Protein AF-A0A348Z0F2-F1 (afdb_monomer_lite)

Radius of gyration: 24.82 Å; chains: 1; bounding box: 95×53×51 Å

Sequence (235 aa):
MNNKIDIKKSNIKSVDTENKDIKNSGVLEVKSNEIFWNSTMEELKKGYIQEGDIIKCLICGKTFQNGKVYRIDEEFYESWKAAELHIQNTHNSMLEYLLNMNGIFTGVTDAQREVLKLFAEGISDKEIASRLGVATSTIRNHRYKLREKEKQAKLYLAMMELLNESTNKKINKLEEGIICDAHKTATTLDDRFNITTEEKLQVIQNYINEDGSLKRYPSKEKKKIIVLEQITRNF

Secondary structure (DSSP, 8-state):
-------------SSSSTHHHHTTHHHHHHHHHHHHHH--HHHHHHTEEEETTEEEETTT--EEETT-EEEETTEEEEHHHHHHHHHHHHHS-HHHHHHHS-HHHH---HHHHHHHHHHHTT--HHHHHHHHT--HHHHHHHHHHHHHHHHHHHHHHHHHHHHHHHHTS-TTEETTEEBPPPPTT-S--SGGG--BHHHHHHHHHHHB-TTS-BS---SSHHHHHHHHHHHHHH-

Structure (mmCIF, N/CA/C/O backbone):
data_AF-A0A348Z0F2-F1
#
_entry.id   AF-A0A348Z0F2-F1
#
loop_
_atom_site.group_PDB
_atom_site.id
_atom_site.type_symbol
_atom_site.label_atom_id
_atom_site.label_alt_id
_atom_site.label_comp_id
_atom_site.label_asym_id
_atom_site.label_entity_id
_atom_site.label_seq_id
_atom_site.pdbx_PDB_ins_code
_atom_site.Cart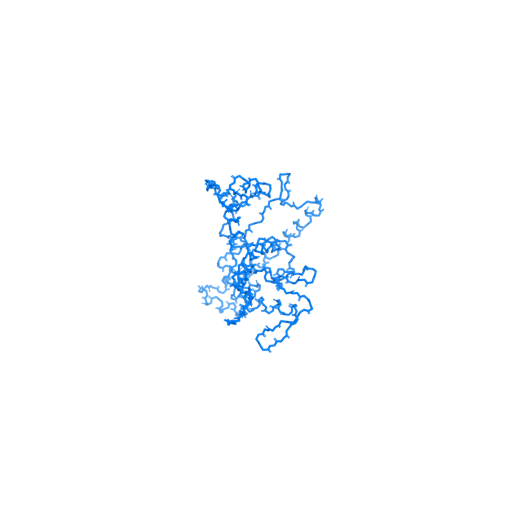n_x
_atom_site.Cartn_y
_atom_site.Cartn_z
_atom_site.occupancy
_atom_site.B_iso_or_equiv
_atom_site.auth_seq_id
_atom_site.auth_comp_id
_atom_site.auth_asym_id
_atom_site.auth_atom_id
_atom_site.pdbx_PDB_model_num
ATOM 1 N N . MET A 1 1 ? -76.410 -28.231 17.253 1.00 34.34 1 MET A N 1
ATOM 2 C CA . MET A 1 1 ? -75.473 -29.076 16.479 1.00 34.34 1 MET A CA 1
ATOM 3 C C . MET A 1 1 ? -74.255 -28.217 16.176 1.00 34.34 1 MET A C 1
ATOM 5 O O . MET A 1 1 ? -74.420 -27.202 15.525 1.00 34.34 1 MET A O 1
ATOM 9 N N . ASN A 1 2 ? -73.184 -28.382 16.962 1.00 25.77 2 ASN A N 1
ATOM 10 C CA . ASN A 1 2 ? -71.931 -29.061 16.561 1.00 25.77 2 ASN A CA 1
ATOM 11 C C . ASN A 1 2 ? -71.183 -28.265 15.471 1.00 25.77 2 ASN A C 1
ATOM 13 O O . ASN A 1 2 ? -71.760 -28.028 14.427 1.00 25.77 2 ASN A O 1
ATOM 17 N N . ASN A 1 3 ? -69.908 -27.892 15.562 1.00 25.69 3 ASN A N 1
ATOM 18 C CA . ASN A 1 3 ? -68.810 -28.225 16.467 1.00 25.69 3 ASN A CA 1
ATOM 19 C C . ASN A 1 3 ? -67.635 -27.262 16.133 1.00 25.69 3 ASN A C 1
ATOM 21 O O . ASN A 1 3 ? -67.585 -26.771 15.011 1.00 25.69 3 ASN A O 1
ATOM 25 N N . LYS A 1 4 ? -66.727 -27.047 17.100 1.00 28.11 4 LYS A N 1
ATOM 26 C CA . LYS A 1 4 ? -65.267 -26.735 17.045 1.00 28.11 4 LYS A CA 1
ATOM 27 C C . LYS A 1 4 ? -64.645 -26.353 15.672 1.00 28.11 4 LYS A C 1
ATOM 29 O O . LYS A 1 4 ? -64.874 -27.031 14.683 1.00 28.11 4 LYS A O 1
ATOM 34 N N . ILE A 1 5 ? -63.722 -25.388 15.583 1.00 30.52 5 ILE A N 1
ATOM 35 C CA . ILE A 1 5 ? -62.306 -25.550 15.980 1.00 30.52 5 ILE A CA 1
ATOM 36 C C . ILE A 1 5 ? -61.629 -24.195 16.250 1.00 30.52 5 ILE A C 1
ATOM 38 O O . ILE A 1 5 ? -61.871 -23.183 15.601 1.00 30.52 5 ILE A O 1
ATOM 42 N N . ASP A 1 6 ? -60.743 -24.285 17.229 1.00 29.23 6 ASP A N 1
ATOM 43 C CA . ASP A 1 6 ? -59.860 -23.321 17.857 1.00 29.23 6 ASP A CA 1
ATOM 44 C C . ASP A 1 6 ? -58.451 -23.356 17.202 1.00 29.23 6 ASP A C 1
ATOM 46 O O . ASP A 1 6 ? -58.041 -24.399 16.693 1.00 29.23 6 ASP A O 1
ATOM 50 N N . ILE A 1 7 ? -57.674 -22.271 17.360 1.00 27.75 7 ILE A N 1
ATOM 51 C CA . ILE A 1 7 ? -56.187 -22.224 17.373 1.00 27.75 7 ILE A CA 1
ATOM 52 C C . ILE A 1 7 ? -55.426 -22.345 16.017 1.00 27.75 7 ILE A C 1
ATOM 54 O O . ILE A 1 7 ? -55.326 -23.428 15.454 1.00 27.75 7 ILE A O 1
ATOM 58 N N . LYS A 1 8 ? -54.687 -21.297 15.584 1.00 29.02 8 LYS A N 1
ATOM 59 C CA . LYS A 1 8 ? -53.235 -21.085 15.870 1.00 29.02 8 LYS A CA 1
ATOM 60 C C . LYS A 1 8 ? -52.613 -19.899 15.106 1.00 29.02 8 LYS A C 1
ATOM 62 O O . LYS A 1 8 ? -52.786 -19.729 13.907 1.00 29.02 8 LYS A O 1
ATOM 67 N N . LYS A 1 9 ? -51.799 -19.140 15.848 1.00 36.38 9 LYS A N 1
ATOM 68 C CA . LYS A 1 9 ? -50.747 -18.215 15.395 1.00 36.38 9 LYS A CA 1
ATOM 69 C C . LYS A 1 9 ? -49.800 -18.881 14.386 1.00 36.38 9 LYS A C 1
ATOM 71 O O . LYS A 1 9 ? -49.290 -19.944 14.722 1.00 36.38 9 LYS A O 1
ATOM 76 N N . SER A 1 10 ? -49.440 -18.187 13.303 1.00 28.05 10 SER A N 1
ATOM 77 C CA . SER A 1 10 ? -48.065 -18.138 12.755 1.00 28.05 10 SER A CA 1
ATOM 78 C C . SER A 1 10 ? -48.032 -17.440 11.392 1.00 28.05 10 SER A C 1
ATOM 80 O O . SER A 1 10 ? -48.588 -17.970 10.437 1.00 28.05 10 SER A O 1
ATOM 82 N N . ASN A 1 11 ? -47.365 -16.285 11.301 1.00 27.33 11 ASN A N 1
ATOM 83 C CA . ASN A 1 11 ? -46.295 -16.012 10.322 1.00 27.33 11 ASN A CA 1
ATOM 84 C C . ASN A 1 11 ? -45.999 -14.508 10.241 1.00 27.33 11 ASN A C 1
ATOM 86 O O . ASN A 1 11 ? -46.487 -13.799 9.371 1.00 27.33 11 ASN A O 1
ATOM 90 N N . ILE A 1 12 ? -45.147 -14.042 11.155 1.00 32.66 12 ILE A N 1
ATOM 91 C CA . ILE A 1 12 ? -44.325 -12.840 10.974 1.00 32.66 12 ILE A CA 1
ATOM 92 C C . ILE A 1 12 ? -42.902 -13.273 11.327 1.00 32.66 12 ILE A C 1
ATOM 94 O O . ILE A 1 12 ? -42.495 -13.168 12.479 1.00 32.66 12 ILE A O 1
ATOM 98 N N . LYS A 1 13 ? -42.196 -13.886 10.373 1.00 34.94 13 LYS A N 1
ATOM 99 C CA . LYS A 1 13 ? -40.742 -14.122 10.408 1.00 34.94 13 LYS A CA 1
ATOM 100 C C . LYS A 1 13 ? -40.251 -14.375 8.983 1.00 34.94 13 LYS A C 1
ATOM 102 O O . LYS A 1 13 ? -40.109 -15.529 8.596 1.00 34.94 13 LYS A O 1
ATOM 107 N N . SER A 1 14 ? -40.012 -13.321 8.206 1.00 33.16 14 SER A N 1
ATOM 108 C CA . SER A 1 14 ? -39.250 -13.441 6.948 1.00 33.16 14 SER A CA 1
ATOM 109 C C . SER A 1 14 ? -38.783 -12.095 6.370 1.00 33.16 14 SER A C 1
ATOM 111 O O . SER A 1 14 ? -38.791 -11.935 5.157 1.00 33.16 14 SER A O 1
ATOM 113 N N . VAL A 1 15 ? -38.410 -11.111 7.204 1.00 30.83 15 VAL A N 1
ATOM 114 C CA . VAL A 1 15 ? -37.814 -9.839 6.712 1.00 30.83 15 VAL A CA 1
ATOM 115 C C . VAL A 1 15 ? -36.575 -9.393 7.520 1.00 30.83 15 VAL A C 1
ATOM 117 O O . VAL A 1 15 ? -35.788 -8.576 7.057 1.00 30.83 15 VAL A O 1
ATOM 120 N N . ASP A 1 16 ? -36.306 -9.986 8.690 1.00 31.28 16 ASP A N 1
ATOM 121 C CA . ASP A 1 16 ? -35.256 -9.497 9.605 1.00 31.28 16 ASP A CA 1
ATOM 122 C C . ASP A 1 16 ? -33.858 -10.116 9.409 1.00 31.28 16 ASP A C 1
ATOM 124 O O . ASP A 1 16 ? -32.933 -9.788 10.156 1.00 31.28 16 ASP A O 1
ATOM 128 N N . THR A 1 17 ? -33.670 -11.018 8.441 1.00 29.86 17 THR A N 1
ATOM 129 C CA . THR A 1 17 ? -32.376 -11.696 8.228 1.00 29.86 17 THR A CA 1
ATOM 130 C C . THR A 1 17 ? -31.476 -11.016 7.198 1.00 29.86 17 THR A C 1
ATOM 132 O O . THR A 1 17 ? -30.267 -11.104 7.344 1.00 29.86 17 THR A O 1
ATOM 135 N N . GLU A 1 18 ? -32.011 -10.263 6.234 1.00 29.42 18 GLU A N 1
ATOM 136 C CA . GLU A 1 18 ? -31.190 -9.606 5.194 1.00 29.42 18 GLU A CA 1
ATOM 137 C C . GLU A 1 18 ? -30.613 -8.245 5.639 1.00 29.42 18 GLU A C 1
ATOM 139 O O . GLU A 1 18 ? -29.575 -7.810 5.151 1.00 29.42 18 GLU A O 1
ATOM 144 N N . ASN A 1 19 ? -31.214 -7.593 6.642 1.00 30.09 19 ASN A N 1
ATOM 145 C CA . ASN A 1 19 ? -30.788 -6.270 7.130 1.00 30.09 19 ASN A CA 1
ATOM 146 C C . ASN A 1 19 ? -29.684 -6.298 8.210 1.00 30.09 19 ASN A C 1
ATOM 148 O O . ASN A 1 19 ? -29.251 -5.243 8.683 1.00 30.09 19 ASN A O 1
ATOM 152 N N . LYS A 1 20 ? -29.241 -7.488 8.642 1.00 31.28 20 LYS A N 1
ATOM 153 C CA . LYS A 1 20 ? -28.157 -7.650 9.632 1.00 31.28 20 LYS A CA 1
ATOM 154 C C . LYS A 1 20 ? -26.773 -7.781 8.999 1.00 31.28 20 LYS A C 1
ATOM 156 O O . LYS A 1 20 ? -25.802 -7.368 9.628 1.00 31.28 20 LYS A O 1
ATOM 161 N N . ASP A 1 21 ? -26.694 -8.281 7.770 1.00 30.94 21 ASP A N 1
ATOM 162 C CA . ASP A 1 21 ? -25.419 -8.513 7.084 1.00 30.94 21 ASP A CA 1
ATOM 163 C C . ASP A 1 21 ? -24.838 -7.228 6.463 1.00 30.94 21 ASP A C 1
ATOM 165 O O . ASP A 1 21 ? -23.621 -7.091 6.362 1.00 30.94 21 ASP A O 1
ATOM 169 N N . ILE A 1 22 ? -25.685 -6.237 6.157 1.00 37.44 22 ILE A N 1
ATOM 170 C CA . ILE A 1 22 ? -25.282 -4.950 5.555 1.00 37.44 22 ILE A CA 1
ATOM 171 C C . ILE A 1 22 ? -24.739 -3.967 6.612 1.00 37.44 22 ILE A C 1
ATOM 173 O O . ILE A 1 22 ? -23.750 -3.285 6.382 1.00 37.44 22 ILE A O 1
ATOM 177 N N . LYS A 1 23 ? -25.277 -3.964 7.841 1.00 31.52 23 LYS A N 1
ATOM 178 C CA . LYS A 1 23 ? -24.816 -3.060 8.922 1.00 31.52 23 LYS A CA 1
ATOM 179 C C . LYS A 1 23 ? -23.412 -3.373 9.456 1.00 31.52 23 LYS A C 1
ATOM 181 O O . LYS A 1 23 ? -22.847 -2.582 10.206 1.00 31.52 23 LYS A O 1
ATOM 186 N N . ASN A 1 24 ? -22.858 -4.537 9.115 1.00 34.09 24 ASN A N 1
ATOM 187 C CA . ASN A 1 24 ? -21.567 -4.991 9.629 1.00 34.09 24 ASN A CA 1
ATOM 188 C C . ASN A 1 24 ? -20.387 -4.575 8.724 1.00 34.09 24 ASN A C 1
ATOM 190 O O . ASN A 1 24 ? -19.256 -4.512 9.205 1.00 34.09 24 ASN A O 1
ATOM 194 N N . SER A 1 25 ? -20.620 -4.254 7.442 1.00 33.94 25 SER A N 1
ATOM 195 C CA . SER A 1 25 ? -19.555 -3.940 6.472 1.00 33.94 25 SER A CA 1
ATOM 196 C C . SER A 1 25 ? -18.898 -2.571 6.697 1.00 33.94 25 SER A C 1
ATOM 198 O O . SER A 1 25 ? -17.672 -2.481 6.645 1.00 33.94 25 SER A O 1
ATOM 200 N N . GLY A 1 26 ? -19.663 -1.530 7.049 1.00 30.59 26 GLY A N 1
ATOM 201 C CA . GLY A 1 26 ? -19.123 -0.180 7.297 1.00 30.59 26 GLY A CA 1
ATOM 202 C C . GLY A 1 26 ? -18.289 -0.055 8.585 1.00 30.59 26 GLY A C 1
ATOM 203 O O . GLY A 1 26 ? -17.357 0.745 8.670 1.00 30.59 26 GLY A O 1
ATOM 204 N N . VAL A 1 27 ? -18.560 -0.898 9.591 1.00 35.03 27 VAL A N 1
ATOM 205 C CA . VAL A 1 27 ? -17.757 -1.011 10.829 1.00 35.03 27 VAL A CA 1
ATOM 206 C C . VAL A 1 27 ? -16.447 -1.774 10.576 1.00 35.03 27 VAL A C 1
ATOM 208 O O . VAL A 1 27 ? -15.418 -1.482 11.195 1.00 35.03 27 VAL A O 1
ATOM 211 N N . LEU A 1 28 ? -16.471 -2.736 9.648 1.00 39.25 28 LEU A N 1
ATOM 212 C CA . LEU A 1 28 ? -15.302 -3.494 9.201 1.00 39.25 28 LEU A CA 1
ATOM 213 C C . LEU A 1 28 ? -14.327 -2.622 8.392 1.00 39.25 28 LEU A C 1
ATOM 215 O O . LEU A 1 28 ? -13.120 -2.741 8.604 1.00 39.25 28 LEU A O 1
ATOM 219 N N . GLU A 1 29 ? -14.803 -1.7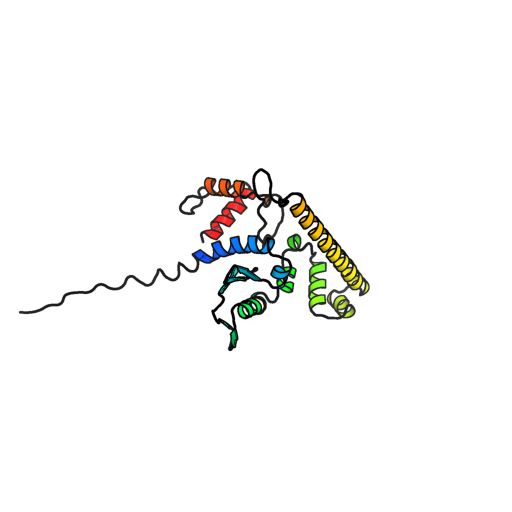20 7.528 1.00 39.59 29 GLU A N 1
ATOM 220 C CA . GLU A 1 29 ? -13.948 -0.881 6.664 1.00 39.59 29 GLU A CA 1
ATOM 221 C C . GLU A 1 29 ? -13.040 0.094 7.431 1.00 39.59 29 GLU A C 1
ATOM 223 O O . GLU A 1 29 ? -11.847 0.192 7.138 1.00 39.59 29 GLU A O 1
ATOM 228 N N . VAL A 1 30 ? -13.558 0.761 8.466 1.00 46.22 30 VAL A N 1
ATOM 229 C CA . VAL A 1 30 ? -12.799 1.745 9.265 1.00 46.22 30 VAL A CA 1
ATOM 230 C C . VAL A 1 30 ? -11.693 1.071 10.073 1.00 46.22 30 VAL A C 1
ATOM 232 O O . VAL A 1 30 ? -10.549 1.523 10.048 1.00 46.22 30 VAL A O 1
ATOM 235 N N . LYS A 1 31 ? -12.006 -0.057 10.730 1.00 56.03 31 LYS A N 1
ATOM 236 C CA . LYS A 1 31 ? -10.982 -0.883 11.386 1.00 56.03 31 LYS A CA 1
ATOM 237 C C . LYS A 1 31 ? -9.965 -1.384 10.364 1.00 56.03 31 LYS A C 1
ATOM 239 O O . LYS A 1 31 ? -8.776 -1.375 10.642 1.00 56.03 31 LYS A O 1
ATOM 244 N N . SER A 1 32 ? -10.405 -1.781 9.171 1.00 60.66 32 SER A N 1
ATOM 245 C CA . SER A 1 32 ? -9.507 -2.299 8.132 1.00 60.66 32 SER A CA 1
ATOM 246 C C . SER A 1 32 ? -8.513 -1.255 7.618 1.00 60.66 32 SER A C 1
ATOM 248 O O . SER A 1 32 ? -7.413 -1.625 7.218 1.00 60.66 32 SER A O 1
ATOM 250 N N . ASN A 1 33 ? -8.863 0.035 7.620 1.00 72.50 33 ASN A N 1
ATOM 251 C CA . ASN A 1 33 ? -7.948 1.097 7.206 1.00 72.50 33 ASN A CA 1
ATOM 252 C C . ASN A 1 33 ? -6.852 1.371 8.247 1.00 72.50 33 ASN A C 1
ATOM 254 O O . ASN A 1 33 ? -5.677 1.403 7.898 1.00 72.50 33 ASN A O 1
ATOM 258 N N . GLU A 1 34 ? -7.217 1.507 9.524 1.00 75.69 34 GLU A N 1
ATOM 259 C CA . GLU A 1 34 ? -6.237 1.666 10.610 1.00 75.69 34 GLU A CA 1
ATOM 260 C C . GLU A 1 34 ? -5.328 0.437 10.728 1.00 75.69 34 GLU A C 1
ATOM 262 O O . GLU A 1 34 ? -4.119 0.570 10.916 1.00 75.69 34 GLU A O 1
ATOM 267 N N . ILE A 1 35 ? -5.891 -0.765 10.563 1.00 84.81 35 ILE A N 1
ATOM 268 C CA . ILE A 1 35 ? -5.122 -2.012 10.558 1.00 84.81 35 ILE A CA 1
ATOM 269 C C . ILE A 1 35 ? -4.120 -2.015 9.399 1.00 84.81 35 ILE A C 1
ATOM 271 O O . ILE A 1 35 ? -2.969 -2.377 9.618 1.00 84.81 35 ILE A O 1
ATOM 275 N N . PHE A 1 36 ? -4.508 -1.578 8.193 1.00 89.19 36 PHE A N 1
ATOM 276 C CA . PHE A 1 36 ? -3.600 -1.524 7.041 1.00 89.19 36 PHE A CA 1
ATOM 277 C C . PHE A 1 36 ? -2.357 -0.669 7.333 1.00 89.19 36 PHE A C 1
ATOM 279 O O . PHE A 1 36 ? -1.241 -1.146 7.155 1.00 89.19 36 PHE A O 1
ATOM 286 N N . TRP A 1 37 ? -2.531 0.560 7.831 1.00 87.38 37 TRP A N 1
ATOM 287 C CA . TRP A 1 37 ? -1.409 1.478 8.083 1.00 87.38 37 TRP A CA 1
ATOM 288 C C . TRP A 1 37 ? -0.534 1.088 9.275 1.00 87.38 37 TRP A C 1
ATOM 290 O O . TRP A 1 37 ? 0.649 1.419 9.301 1.00 87.38 37 TRP A O 1
ATOM 300 N N . ASN A 1 38 ? -1.092 0.363 10.246 1.00 86.50 38 ASN A N 1
ATOM 301 C CA . ASN A 1 38 ? -0.350 -0.131 11.406 1.00 86.50 38 ASN A CA 1
ATOM 302 C C . ASN A 1 38 ? 0.222 -1.547 11.215 1.00 86.50 38 ASN A C 1
ATOM 304 O O . ASN A 1 38 ? 0.894 -2.042 12.119 1.00 86.50 38 ASN A O 1
ATOM 308 N N . SER A 1 39 ? -0.037 -2.193 10.074 1.00 91.50 39 SER A N 1
ATOM 309 C CA . SER A 1 39 ? 0.480 -3.529 9.768 1.00 91.50 39 SER A CA 1
ATOM 310 C C . SER A 1 39 ? 1.993 -3.511 9.568 1.00 91.50 39 SER A C 1
ATOM 312 O O . SER A 1 39 ? 2.565 -2.587 8.988 1.00 91.50 39 SER A O 1
ATOM 314 N N . THR A 1 40 ? 2.649 -4.579 10.006 1.00 92.19 40 THR A N 1
ATOM 315 C CA . THR A 1 40 ? 4.076 -4.802 9.768 1.00 92.19 40 THR A CA 1
ATOM 316 C C . THR A 1 40 ? 4.367 -5.022 8.281 1.00 92.19 40 THR A C 1
ATOM 318 O O . THR A 1 40 ? 3.497 -5.392 7.489 1.00 92.19 40 THR A O 1
ATOM 321 N N . MET A 1 41 ? 5.636 -4.875 7.890 1.00 92.19 41 MET A N 1
ATOM 322 C CA . MET A 1 41 ? 6.070 -5.138 6.512 1.00 92.19 41 MET A CA 1
ATOM 323 C C . MET A 1 41 ? 5.753 -6.576 6.055 1.00 92.19 41 MET A C 1
ATOM 325 O O . MET A 1 41 ? 5.406 -6.799 4.897 1.00 92.19 41 MET A O 1
ATOM 329 N N . GLU A 1 42 ? 5.850 -7.565 6.948 1.00 94.00 42 GLU A N 1
ATOM 330 C CA . GLU A 1 42 ? 5.512 -8.957 6.622 1.00 94.00 42 GLU A CA 1
ATOM 331 C C . GLU A 1 42 ? 4.010 -9.154 6.382 1.00 94.00 42 GLU A C 1
ATOM 333 O O . GLU A 1 42 ? 3.624 -9.853 5.444 1.00 94.00 42 GLU A O 1
ATOM 338 N N . GLU A 1 43 ? 3.162 -8.512 7.184 1.00 95.19 43 GLU A N 1
ATOM 339 C CA . GLU A 1 43 ? 1.703 -8.554 7.024 1.00 95.19 43 GLU A CA 1
ATOM 340 C C . GLU A 1 43 ? 1.261 -7.834 5.748 1.00 95.19 43 GLU A C 1
ATOM 342 O O . GLU A 1 43 ? 0.453 -8.376 4.994 1.00 95.19 43 GLU A O 1
ATOM 347 N N . LEU A 1 44 ? 1.854 -6.676 5.433 1.00 94.50 44 LEU A N 1
ATOM 348 C CA . LEU A 1 44 ? 1.588 -5.948 4.188 1.00 94.50 44 LEU A CA 1
ATOM 349 C C . LEU A 1 44 ? 1.954 -6.767 2.945 1.00 94.50 44 LEU A C 1
ATOM 351 O O . LEU A 1 44 ? 1.194 -6.782 1.980 1.00 94.50 44 LEU A O 1
ATOM 355 N N . LYS A 1 45 ? 3.082 -7.489 2.958 1.00 95.12 45 LYS A N 1
ATOM 356 C CA . LYS A 1 45 ? 3.464 -8.371 1.839 1.00 95.12 45 LYS A CA 1
ATOM 357 C C . LYS A 1 45 ? 2.485 -9.529 1.645 1.00 95.12 45 LYS A C 1
ATOM 359 O O . LYS A 1 45 ? 2.208 -9.897 0.506 1.00 95.12 45 LYS A O 1
ATOM 364 N N . LYS A 1 46 ? 1.987 -10.114 2.739 1.00 94.88 46 LYS A N 1
ATOM 365 C CA . LYS A 1 46 ? 1.021 -11.226 2.703 1.00 94.88 46 LYS A CA 1
ATOM 366 C C . LYS A 1 46 ? -0.397 -10.761 2.369 1.00 94.88 46 LYS A C 1
ATOM 368 O O . LYS A 1 46 ? -1.149 -11.500 1.744 1.00 94.88 46 LYS A O 1
ATOM 373 N N . GLY A 1 47 ? -0.760 -9.547 2.779 1.00 94.38 47 GLY A N 1
ATOM 374 C CA . GLY A 1 47 ? -2.082 -8.960 2.565 1.00 94.38 47 GLY A CA 1
ATOM 375 C C . GLY A 1 47 ? -3.124 -9.310 3.622 1.00 94.38 47 GLY A C 1
ATOM 376 O O . GLY A 1 47 ? -4.295 -8.964 3.463 1.00 94.38 47 GLY A O 1
ATOM 377 N N . TYR A 1 48 ? -2.729 -9.984 4.700 1.00 94.62 48 TYR A N 1
ATOM 378 C CA . TYR A 1 48 ? -3.614 -10.366 5.795 1.00 94.62 48 TYR A CA 1
ATOM 379 C C . TYR A 1 48 ? -2.893 -10.303 7.145 1.00 94.62 48 TYR A C 1
ATOM 381 O O . TYR A 1 48 ? -1.674 -10.459 7.221 1.00 94.62 48 TYR A O 1
ATOM 389 N N . ILE A 1 49 ? -3.671 -10.118 8.210 1.00 94.56 49 ILE A N 1
ATOM 390 C CA . ILE A 1 49 ? -3.227 -10.120 9.609 1.00 94.56 49 ILE A CA 1
ATOM 391 C C . ILE A 1 49 ? -3.966 -11.206 10.394 1.00 94.56 49 ILE A C 1
ATOM 393 O O . ILE A 1 49 ? -5.103 -11.544 10.058 1.00 94.56 49 ILE A O 1
ATOM 397 N N . GLN A 1 50 ? -3.341 -11.747 11.438 1.00 92.88 50 GLN A N 1
ATOM 398 C CA . GLN A 1 50 ? -3.990 -12.659 12.378 1.00 92.88 50 GLN A CA 1
ATOM 399 C C . GLN A 1 50 ? -4.284 -11.946 13.703 1.00 92.88 50 GLN A C 1
ATOM 401 O O . GLN A 1 50 ? -3.382 -11.442 14.363 1.00 92.88 50 GLN A O 1
ATOM 406 N N . GLU A 1 51 ? -5.545 -11.974 14.124 1.00 90.25 51 GLU A N 1
ATOM 407 C CA . GLU A 1 51 ? -6.019 -11.502 15.424 1.00 90.25 51 GLU A CA 1
ATOM 408 C C . GLU A 1 51 ? -6.676 -12.681 16.162 1.00 90.25 51 GLU A C 1
ATOM 410 O O . GLU A 1 51 ? -7.836 -13.025 15.922 1.00 90.25 51 GLU A O 1
ATOM 415 N N . GLY A 1 52 ? -5.920 -13.345 17.043 1.00 90.50 52 GLY A N 1
ATOM 416 C CA . GLY A 1 52 ? -6.378 -14.559 17.727 1.00 90.50 52 GLY A CA 1
ATOM 417 C C . GLY A 1 52 ? -6.682 -15.689 16.737 1.00 90.50 52 GLY A C 1
ATOM 418 O O . GLY A 1 52 ? -5.818 -16.083 15.953 1.00 90.50 52 GLY A O 1
ATOM 419 N N . ASP A 1 53 ? -7.920 -16.183 16.744 1.00 92.50 53 ASP A N 1
ATOM 420 C CA . ASP A 1 53 ? -8.387 -17.238 15.834 1.00 92.50 53 ASP A CA 1
ATOM 421 C C . ASP A 1 53 ? -8.952 -16.708 14.510 1.00 92.50 53 ASP A C 1
ATOM 423 O O . ASP A 1 53 ? -9.567 -17.461 13.757 1.00 92.50 53 ASP A O 1
ATOM 427 N N . ILE A 1 54 ? -8.793 -15.417 14.212 1.00 94.75 54 ILE A N 1
ATOM 428 C CA . ILE A 1 54 ? -9.338 -14.798 13.004 1.00 94.75 54 ILE A CA 1
ATOM 429 C C . ILE A 1 54 ? -8.203 -14.244 12.152 1.00 94.75 54 ILE A C 1
ATOM 431 O O . ILE A 1 54 ? -7.398 -13.439 12.607 1.00 94.75 54 ILE A O 1
ATOM 435 N N . ILE A 1 55 ? -8.184 -14.625 10.882 1.00 94.88 55 ILE A N 1
ATOM 436 C CA . ILE A 1 55 ? -7.332 -14.031 9.854 1.00 94.88 55 ILE A CA 1
ATOM 437 C C . ILE A 1 55 ? -8.168 -13.005 9.099 1.00 94.88 55 ILE A C 1
ATOM 439 O O . ILE A 1 55 ? -9.290 -13.304 8.698 1.00 94.88 55 ILE A O 1
ATOM 443 N N . LYS A 1 56 ? -7.651 -11.797 8.900 1.00 94.81 56 LYS A N 1
ATOM 444 C CA . LYS A 1 56 ? -8.366 -10.688 8.262 1.00 94.81 56 LYS A CA 1
ATOM 445 C C . LYS A 1 56 ? -7.584 -10.168 7.064 1.00 94.81 56 LYS A C 1
ATOM 447 O O . LYS A 1 56 ? -6.401 -9.865 7.181 1.00 94.81 56 LYS A O 1
ATOM 452 N N . CYS A 1 57 ? -8.254 -10.030 5.924 1.00 94.31 57 CYS A N 1
ATOM 453 C CA . CYS A 1 57 ? -7.709 -9.377 4.738 1.00 94.31 57 CYS A CA 1
ATOM 454 C C . CYS A 1 57 ? -7.492 -7.876 4.998 1.00 94.31 57 CYS A C 1
ATOM 456 O O . CYS A 1 57 ? -8.422 -7.174 5.392 1.00 94.31 57 CYS A O 1
ATOM 458 N N . LEU A 1 58 ? -6.294 -7.364 4.711 1.00 93.00 58 LEU A N 1
ATOM 459 C CA . LEU A 1 58 ? -5.950 -5.944 4.867 1.00 93.00 58 LEU A CA 1
ATOM 460 C C . LEU A 1 58 ? -6.609 -5.046 3.803 1.00 93.00 58 LEU A C 1
ATOM 462 O O . LEU A 1 58 ? -6.766 -3.837 3.996 1.00 93.00 58 LEU A O 1
ATOM 466 N N . ILE A 1 59 ? -7.021 -5.627 2.673 1.00 90.69 59 ILE A N 1
ATOM 467 C CA . ILE A 1 59 ? -7.628 -4.897 1.557 1.00 90.69 59 ILE A CA 1
ATOM 468 C C . ILE A 1 59 ? -9.128 -4.702 1.786 1.00 90.69 59 ILE A C 1
ATOM 470 O O . ILE A 1 59 ? -9.578 -3.563 1.886 1.00 90.69 59 ILE A O 1
ATOM 474 N N . CYS A 1 60 ? -9.899 -5.781 1.915 1.00 89.62 60 CYS A N 1
ATOM 475 C CA . CYS A 1 60 ? -11.363 -5.705 2.001 1.00 89.62 60 CYS A CA 1
ATOM 476 C C . CYS A 1 60 ? -11.942 -6.038 3.386 1.00 89.62 60 CYS A C 1
ATOM 478 O O . CYS A 1 60 ? -13.155 -5.995 3.564 1.00 89.62 60 CYS A O 1
ATOM 480 N N . GLY A 1 61 ? -11.112 -6.409 4.366 1.00 89.81 61 GLY A N 1
ATOM 481 C CA . GLY A 1 61 ? -11.576 -6.736 5.717 1.00 89.81 61 GLY A CA 1
ATOM 482 C C . GLY A 1 61 ? -12.240 -8.109 5.864 1.00 89.81 61 GLY A C 1
ATOM 483 O O . GLY A 1 61 ? -12.654 -8.455 6.971 1.00 89.81 61 GLY A O 1
ATOM 484 N N . LYS A 1 62 ? -12.330 -8.916 4.795 1.00 91.88 62 LYS A N 1
ATOM 485 C CA . LYS A 1 62 ? -12.883 -10.280 4.853 1.00 91.88 62 LYS A CA 1
ATOM 486 C C . LYS A 1 62 ? -12.127 -11.134 5.871 1.00 91.88 62 LYS A C 1
ATOM 488 O O . LYS A 1 62 ? -10.898 -11.086 5.934 1.00 91.88 62 LYS A O 1
ATOM 493 N N . THR A 1 63 ? -12.865 -11.916 6.653 1.00 94.88 63 THR A N 1
ATOM 494 C CA . THR A 1 63 ? -12.322 -12.709 7.757 1.00 94.88 63 THR A CA 1
ATOM 495 C C . THR A 1 63 ? -12.394 -14.212 7.501 1.00 94.88 63 THR A C 1
ATOM 497 O O . THR A 1 63 ? -13.315 -14.714 6.857 1.00 94.88 63 THR A O 1
ATOM 500 N N . PHE A 1 64 ? -11.417 -14.934 8.044 1.00 95.19 64 PHE A N 1
ATOM 501 C CA . PHE A 1 64 ? -11.278 -16.383 7.975 1.00 95.19 64 PHE A CA 1
ATOM 502 C C . PHE A 1 64 ? -10.958 -16.896 9.377 1.00 95.19 64 PHE A C 1
ATOM 504 O O . PHE A 1 64 ? -9.887 -16.652 9.920 1.00 95.19 64 PHE A O 1
ATOM 511 N N . GLN A 1 65 ? -11.913 -17.582 9.990 1.00 95.62 65 GLN A N 1
ATOM 512 C CA . GLN A 1 65 ? -11.763 -18.178 11.312 1.00 95.62 65 GLN A CA 1
ATOM 513 C C . GLN A 1 65 ? -10.981 -19.497 11.242 1.00 95.62 65 GLN A C 1
ATOM 515 O O . GLN A 1 65 ? -11.321 -20.369 10.435 1.00 95.62 65 GLN A O 1
ATOM 520 N N . ASN A 1 66 ? -9.984 -19.647 12.111 1.00 93.00 66 ASN A N 1
ATOM 521 C CA . ASN A 1 66 ? -9.233 -20.877 12.343 1.00 93.00 66 ASN A CA 1
ATOM 522 C C . ASN A 1 66 ? -10.155 -22.004 12.826 1.00 93.00 66 ASN A C 1
ATOM 524 O O . ASN A 1 66 ? -11.163 -21.772 13.493 1.00 93.00 66 ASN A O 1
ATOM 528 N N . GLY A 1 67 ? -9.829 -23.240 12.445 1.00 91.31 67 GLY A N 1
ATOM 529 C CA . GLY A 1 67 ? -10.668 -24.412 12.719 1.00 91.31 67 GLY A CA 1
ATOM 530 C C . GLY A 1 67 ? -11.880 -24.560 11.790 1.00 91.31 67 GLY A C 1
ATOM 531 O O . GLY A 1 67 ? -12.615 -25.538 11.908 1.00 91.31 67 GLY A O 1
ATOM 532 N N . LYS A 1 68 ? -12.088 -23.632 10.845 1.00 94.00 68 LYS A N 1
ATOM 533 C CA . LYS A 1 68 ? -13.028 -23.805 9.729 1.00 94.00 68 LYS A CA 1
ATOM 534 C C . LYS A 1 68 ? -12.290 -24.182 8.451 1.00 94.00 68 LYS A C 1
ATOM 536 O O . LYS A 1 68 ? -11.168 -23.737 8.213 1.00 94.00 68 LYS A O 1
ATOM 541 N N . VAL A 1 69 ? -12.980 -24.947 7.615 1.00 94.88 69 VAL A N 1
ATOM 542 C CA . VAL A 1 69 ? -12.543 -25.303 6.266 1.00 94.88 69 VAL A CA 1
ATOM 543 C C . VAL A 1 69 ? -13.421 -24.560 5.267 1.00 94.88 69 VAL A C 1
ATOM 545 O O . VAL A 1 69 ? -14.646 -24.540 5.396 1.00 94.88 69 VAL A O 1
ATOM 548 N N . TYR A 1 70 ? -12.787 -23.932 4.286 1.00 94.25 70 TYR A N 1
ATOM 549 C CA . TYR A 1 70 ? -13.429 -23.108 3.271 1.00 94.25 70 TYR A CA 1
ATOM 550 C C . TYR A 1 70 ? -13.343 -23.823 1.934 1.00 94.25 70 TYR A C 1
ATOM 552 O O . TYR A 1 70 ? -12.270 -24.271 1.536 1.00 94.25 70 TYR A O 1
ATOM 560 N N . ARG A 1 71 ? -14.470 -23.911 1.231 1.00 95.00 71 ARG A N 1
ATOM 561 C CA . ARG A 1 71 ? -14.490 -24.396 -0.145 1.00 95.00 71 ARG A CA 1
ATOM 562 C C . ARG A 1 71 ? -14.179 -23.236 -1.085 1.00 95.00 71 ARG A C 1
ATOM 564 O O . ARG A 1 71 ? -14.895 -22.235 -1.060 1.00 95.00 71 ARG A O 1
ATOM 571 N N . ILE A 1 72 ? -13.129 -23.373 -1.884 1.00 92.00 72 ILE A N 1
ATOM 572 C CA . ILE A 1 72 ? -12.760 -22.427 -2.941 1.00 92.00 72 ILE A CA 1
ATOM 573 C C . ILE A 1 72 ? -12.670 -23.252 -4.221 1.00 92.00 72 ILE A C 1
ATOM 575 O O . ILE A 1 72 ? -11.910 -24.215 -4.283 1.00 92.00 72 ILE A O 1
ATOM 579 N N . ASP A 1 73 ? -13.515 -22.913 -5.192 1.00 88.44 73 ASP A N 1
ATOM 580 C CA . ASP A 1 73 ? -13.756 -23.715 -6.393 1.00 88.44 73 ASP A CA 1
ATOM 581 C C . ASP A 1 73 ? -14.174 -25.163 -6.043 1.00 88.44 73 ASP A C 1
ATOM 583 O O . ASP A 1 73 ? -15.230 -25.397 -5.432 1.00 88.44 73 ASP A O 1
ATOM 587 N N . GLU A 1 74 ? -13.357 -26.149 -6.409 1.00 91.50 74 GLU A N 1
ATOM 588 C CA . GLU A 1 74 ? -13.610 -27.574 -6.156 1.00 91.50 74 GLU A CA 1
ATOM 589 C C . GLU A 1 74 ? -12.832 -28.133 -4.957 1.00 91.50 74 GLU A C 1
ATOM 591 O O . GLU A 1 74 ? -13.096 -29.257 -4.529 1.00 91.50 74 GLU A O 1
ATOM 596 N N . GLU A 1 75 ? -11.935 -27.344 -4.362 1.00 94.88 75 GLU A N 1
ATOM 597 C CA . GLU A 1 75 ? -11.057 -27.781 -3.279 1.00 94.88 75 GLU A CA 1
ATOM 598 C C . GLU A 1 75 ? -11.432 -27.159 -1.925 1.00 94.88 75 GLU A C 1
ATOM 600 O O . GLU A 1 75 ? -12.136 -26.148 -1.818 1.00 94.88 75 GLU A O 1
ATOM 605 N N . PHE A 1 76 ? -10.967 -27.805 -0.857 1.00 95.44 76 PHE A N 1
ATOM 606 C CA . PHE A 1 76 ? -11.207 -27.405 0.524 1.00 95.44 76 PHE A CA 1
ATOM 607 C C . PHE A 1 76 ? -9.894 -26.988 1.181 1.00 95.44 76 PHE A C 1
ATOM 609 O O . PHE A 1 76 ? -8.926 -27.745 1.187 1.00 95.44 76 PHE A O 1
ATOM 616 N N . TYR A 1 77 ? -9.883 -25.800 1.779 1.00 95.88 77 TYR A N 1
ATOM 617 C CA . TYR A 1 77 ? -8.689 -25.187 2.347 1.00 95.88 77 TYR A CA 1
ATOM 618 C C . TYR A 1 77 ? -8.905 -24.744 3.791 1.00 95.88 77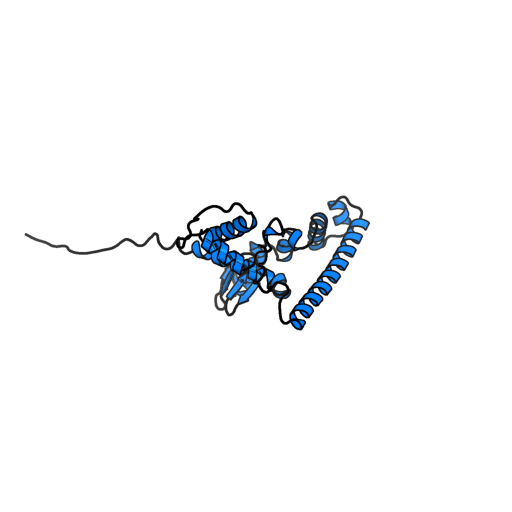 TYR A C 1
ATOM 620 O O . TYR A 1 77 ? -9.983 -24.283 4.172 1.00 95.88 77 TYR A O 1
ATOM 628 N N . GLU A 1 78 ? -7.849 -24.831 4.593 1.00 96.19 78 GLU A N 1
ATOM 629 C CA . GLU A 1 78 ? -7.817 -24.222 5.921 1.00 96.19 78 GLU A CA 1
ATOM 630 C C . GLU A 1 78 ? -7.793 -22.689 5.837 1.00 96.19 78 GLU A C 1
ATOM 632 O O . GLU A 1 78 ? -7.434 -22.107 4.811 1.00 96.19 78 GLU A O 1
ATOM 637 N N . SER A 1 79 ? -8.147 -22.030 6.941 1.00 94.50 79 SER A N 1
ATOM 638 C CA . SER A 1 79 ? -8.277 -20.570 7.063 1.00 94.50 79 SER A CA 1
ATOM 639 C C . SER A 1 79 ? -7.107 -19.773 6.470 1.00 94.50 79 SER A C 1
ATOM 641 O O . SER A 1 79 ? -7.339 -18.813 5.738 1.00 94.50 79 SER A O 1
ATOM 643 N N . TRP A 1 80 ? -5.860 -20.177 6.731 1.00 93.62 80 TRP A N 1
ATOM 644 C CA . TRP A 1 80 ? -4.657 -19.515 6.209 1.00 93.62 80 TRP A CA 1
ATOM 645 C C . TRP A 1 80 ? -4.564 -19.563 4.694 1.00 93.62 80 TRP A C 1
ATOM 647 O O . TRP A 1 80 ? -4.352 -18.538 4.045 1.00 93.62 80 TRP A O 1
ATOM 657 N N . LYS A 1 81 ? -4.755 -20.756 4.129 1.00 95.44 81 LYS A N 1
ATOM 658 C CA . LYS A 1 81 ? -4.688 -20.949 2.685 1.00 95.44 81 LYS A CA 1
ATOM 659 C C . LYS A 1 81 ? -5.872 -20.281 1.993 1.00 95.44 81 LYS A C 1
ATOM 661 O O . LYS A 1 81 ? -5.704 -19.680 0.938 1.00 95.44 81 LYS A O 1
ATOM 666 N N . ALA A 1 82 ? -7.042 -20.300 2.628 1.00 96.12 82 ALA A N 1
ATOM 667 C CA . ALA A 1 82 ? -8.219 -19.587 2.155 1.00 96.12 82 ALA A CA 1
ATOM 668 C C . ALA A 1 82 ? -8.006 -18.064 2.111 1.00 96.12 82 ALA A C 1
ATOM 670 O O . ALA A 1 82 ? -8.423 -17.422 1.148 1.00 96.12 82 ALA A O 1
ATOM 671 N N . ALA A 1 83 ? -7.327 -17.488 3.110 1.00 95.06 83 ALA A N 1
ATOM 672 C CA . ALA A 1 83 ? -6.975 -16.069 3.120 1.00 95.06 83 ALA A CA 1
ATOM 673 C C . ALA A 1 83 ? -5.970 -15.716 2.010 1.00 95.06 83 ALA A C 1
ATOM 675 O O . ALA A 1 83 ? -6.174 -14.737 1.295 1.00 95.06 83 ALA A O 1
ATOM 676 N N . GLU A 1 84 ? -4.927 -16.530 1.823 1.00 94.88 84 GLU A N 1
ATOM 677 C CA . GLU A 1 84 ? -3.947 -16.358 0.742 1.00 94.88 84 GLU A CA 1
ATOM 678 C C . GLU A 1 84 ? -4.615 -16.408 -0.644 1.00 94.88 84 GLU A C 1
ATOM 680 O O . GLU A 1 84 ? -4.452 -15.491 -1.452 1.00 94.88 84 GLU A O 1
ATOM 685 N N . LEU A 1 85 ? -5.424 -17.442 -0.898 1.00 95.44 85 LEU A N 1
ATOM 686 C CA . LEU A 1 85 ? -6.162 -17.603 -2.154 1.00 95.44 85 LEU A CA 1
ATOM 687 C C . LEU A 1 85 ? -7.171 -16.477 -2.371 1.00 95.44 85 LEU A C 1
ATOM 689 O O . LEU A 1 85 ? -7.375 -16.034 -3.495 1.00 95.44 85 LEU A O 1
ATOM 693 N N . HIS A 1 86 ? -7.783 -15.959 -1.308 1.00 95.38 86 HIS A N 1
ATOM 694 C CA . HIS A 1 86 ? -8.655 -14.798 -1.419 1.00 95.38 86 HIS A CA 1
ATOM 695 C C . HIS A 1 86 ? -7.907 -13.553 -1.913 1.00 95.38 86 HIS A C 1
ATOM 697 O O . HIS A 1 86 ? -8.434 -12.863 -2.786 1.00 95.38 86 HIS A O 1
ATOM 703 N N . ILE A 1 87 ? -6.688 -13.283 -1.426 1.00 94.81 87 ILE A N 1
ATOM 704 C CA . ILE A 1 87 ? -5.862 -12.187 -1.961 1.00 94.81 87 ILE A CA 1
ATOM 705 C C . ILE A 1 87 ? -5.592 -12.403 -3.452 1.00 94.81 87 ILE A C 1
ATOM 707 O O . ILE A 1 87 ? -5.786 -11.482 -4.242 1.00 94.81 87 ILE A O 1
ATOM 711 N N . GLN A 1 88 ? -5.204 -13.616 -3.844 1.00 93.75 88 GLN A N 1
ATOM 712 C CA . GLN A 1 88 ? -4.889 -13.938 -5.238 1.00 93.75 88 GLN A CA 1
ATOM 713 C C . GLN A 1 88 ? -6.115 -13.809 -6.155 1.00 93.75 88 GLN A C 1
ATOM 715 O O . GLN A 1 88 ? -6.056 -13.148 -7.186 1.00 93.75 88 GLN A O 1
ATOM 720 N N . ASN A 1 89 ? -7.257 -14.357 -5.745 1.00 93.44 89 ASN A N 1
ATOM 721 C CA . ASN A 1 89 ? -8.450 -14.435 -6.590 1.00 93.44 89 ASN A CA 1
ATOM 722 C C . ASN A 1 89 ? -9.280 -13.145 -6.586 1.00 93.44 89 ASN A C 1
ATOM 724 O O . ASN A 1 89 ? -9.973 -12.855 -7.555 1.00 93.44 89 ASN A O 1
ATOM 728 N N . THR A 1 90 ? -9.268 -12.383 -5.485 1.00 93.25 90 THR A N 1
ATOM 729 C CA . THR A 1 90 ? -10.104 -11.173 -5.331 1.00 93.25 90 THR A CA 1
ATOM 730 C C . THR A 1 90 ? -9.316 -9.882 -5.545 1.00 93.25 90 THR A C 1
ATOM 732 O O . THR A 1 90 ? -9.891 -8.863 -5.923 1.00 93.25 90 THR A O 1
ATOM 735 N N . HIS A 1 91 ? -8.005 -9.903 -5.295 1.00 92.75 91 HIS A N 1
ATOM 736 C CA . HIS A 1 91 ? -7.150 -8.715 -5.341 1.00 92.75 91 HIS A CA 1
ATOM 737 C C . HIS A 1 91 ? -5.929 -8.878 -6.257 1.00 92.75 91 HIS A C 1
ATOM 739 O O . HIS A 1 91 ? -5.067 -8.000 -6.268 1.00 92.75 91 HIS A O 1
ATOM 745 N N . ASN A 1 92 ? -5.869 -9.959 -7.047 1.00 91.50 92 ASN A N 1
ATOM 746 C CA . ASN A 1 92 ? -4.762 -10.372 -7.919 1.00 91.50 92 ASN A CA 1
ATOM 747 C C . ASN A 1 92 ? -3.468 -10.693 -7.155 1.00 91.50 92 ASN A C 1
ATOM 749 O O . ASN A 1 92 ? -2.988 -11.822 -7.157 1.00 91.50 92 ASN A O 1
ATOM 753 N N . SER A 1 93 ? -2.872 -9.695 -6.506 1.00 93.06 93 SER A N 1
ATOM 754 C CA . SER A 1 93 ? -1.726 -9.848 -5.611 1.00 93.06 93 SER A CA 1
ATOM 755 C C . SER A 1 93 ? -1.531 -8.589 -4.772 1.00 93.06 93 SER A C 1
ATOM 757 O O . SER A 1 93 ? -2.006 -7.509 -5.127 1.00 93.06 93 SER A O 1
ATOM 759 N N . MET A 1 94 ? -0.749 -8.692 -3.695 1.00 94.62 94 MET A N 1
ATOM 760 C CA . MET A 1 94 ? -0.361 -7.503 -2.934 1.00 94.62 94 MET A CA 1
ATOM 761 C C . MET A 1 94 ? 0.492 -6.529 -3.742 1.00 94.62 94 MET A C 1
ATOM 763 O O . MET A 1 94 ? 0.330 -5.323 -3.585 1.00 94.62 94 MET A O 1
ATOM 767 N N . LEU A 1 95 ? 1.359 -7.017 -4.634 1.00 94.81 95 LEU A N 1
ATOM 768 C CA . LEU A 1 95 ? 2.145 -6.138 -5.499 1.00 94.81 95 LEU A CA 1
ATOM 769 C C . LEU A 1 95 ? 1.235 -5.333 -6.432 1.00 94.81 95 LEU A C 1
ATOM 771 O O . LEU A 1 95 ? 1.360 -4.114 -6.497 1.00 94.81 95 LEU A O 1
ATOM 775 N N . GLU A 1 96 ? 0.301 -6.002 -7.107 1.00 92.56 96 GLU A N 1
ATOM 776 C CA . GLU A 1 96 ? -0.638 -5.353 -8.027 1.00 92.56 96 GLU A CA 1
ATOM 777 C C . GLU A 1 96 ? -1.551 -4.369 -7.285 1.00 92.56 96 GLU A C 1
ATOM 779 O O . GLU A 1 96 ? -1.769 -3.250 -7.749 1.00 92.56 96 GLU A O 1
ATOM 784 N N . TYR A 1 97 ? -2.031 -4.742 -6.094 1.00 93.19 97 TYR A N 1
ATOM 785 C CA . TYR A 1 97 ? -2.817 -3.849 -5.249 1.00 93.19 97 TYR A CA 1
ATOM 786 C C . TYR A 1 97 ? -2.030 -2.586 -4.872 1.00 93.19 97 TYR A C 1
ATOM 788 O O . TYR A 1 97 ? -2.506 -1.479 -5.117 1.00 93.19 97 TYR A O 1
ATOM 796 N N . LEU A 1 98 ? -0.811 -2.733 -4.337 1.00 93.94 98 LEU A N 1
ATOM 797 C CA . LEU A 1 98 ? 0.042 -1.605 -3.948 1.00 93.94 98 LEU A CA 1
ATOM 798 C C . LEU A 1 98 ? 0.410 -0.729 -5.152 1.00 93.94 98 LEU A C 1
ATOM 800 O O . LEU A 1 98 ? 0.379 0.494 -5.048 1.00 93.94 98 LEU A O 1
ATOM 804 N N . LEU A 1 99 ? 0.715 -1.324 -6.310 1.00 93.12 99 LEU A N 1
ATOM 805 C CA . LEU A 1 99 ? 1.004 -0.568 -7.530 1.00 93.12 99 LEU A CA 1
ATOM 806 C C . LEU A 1 99 ? -0.205 0.239 -7.999 1.00 93.12 99 LEU A C 1
ATOM 808 O O . LEU A 1 99 ? -0.014 1.352 -8.477 1.00 93.12 99 LEU A O 1
ATOM 812 N N . ASN A 1 100 ? -1.427 -0.269 -7.837 1.00 90.69 100 ASN A N 1
ATOM 813 C CA . ASN A 1 100 ? -2.651 0.440 -8.216 1.00 90.69 100 ASN A CA 1
ATOM 814 C C . ASN A 1 100 ? -3.175 1.403 -7.137 1.00 90.69 100 ASN A C 1
ATOM 816 O O . ASN A 1 100 ? -4.139 2.128 -7.391 1.00 90.69 100 ASN A O 1
ATOM 820 N N . MET A 1 101 ? -2.537 1.478 -5.964 1.00 89.94 101 MET A N 1
ATOM 821 C CA . MET A 1 101 ? -2.817 2.547 -5.007 1.00 89.94 101 MET A CA 1
ATOM 822 C C . MET A 1 101 ? -2.454 3.916 -5.591 1.00 89.94 101 MET A C 1
ATOM 824 O O . MET A 1 101 ? -1.604 4.065 -6.482 1.00 89.94 101 MET A O 1
ATOM 828 N N . ASN A 1 102 ? -3.085 4.951 -5.036 1.00 87.06 102 ASN A N 1
ATOM 829 C CA . ASN A 1 102 ? -2.741 6.324 -5.361 1.00 87.06 102 ASN A CA 1
ATOM 830 C C . ASN A 1 102 ? -1.241 6.566 -5.101 1.00 87.06 102 ASN A C 1
ATOM 832 O O . ASN A 1 102 ? -0.722 6.232 -4.034 1.00 87.06 102 ASN A O 1
ATOM 836 N N . GLY A 1 103 ? -0.553 7.161 -6.081 1.00 86.06 103 GLY A N 1
ATOM 837 C CA . GLY A 1 103 ? 0.886 7.433 -6.027 1.00 86.06 103 GLY A CA 1
ATOM 838 C C . GLY A 1 103 ? 1.289 8.334 -4.858 1.00 86.06 103 GLY A C 1
ATOM 839 O O . GLY A 1 103 ? 2.435 8.290 -4.422 1.00 86.06 103 GLY A O 1
ATOM 840 N N . ILE A 1 104 ? 0.342 9.093 -4.296 1.00 86.44 104 ILE A N 1
ATOM 841 C CA . ILE A 1 104 ? 0.556 9.891 -3.084 1.00 86.44 104 ILE A CA 1
ATOM 842 C C . ILE A 1 104 ? 0.911 8.994 -1.876 1.00 86.44 104 ILE A C 1
ATOM 844 O O . ILE A 1 104 ? 1.723 9.391 -1.046 1.00 86.44 104 ILE A O 1
ATOM 848 N N . PHE A 1 105 ? 0.379 7.767 -1.800 1.00 87.00 105 PHE A N 1
ATOM 849 C CA . PHE A 1 105 ? 0.674 6.825 -0.711 1.00 87.00 105 PHE A CA 1
ATOM 850 C C . PHE A 1 105 ? 1.967 6.041 -0.914 1.00 87.00 105 PHE A C 1
ATOM 852 O O . PHE A 1 105 ? 2.724 5.825 0.026 1.00 87.00 105 PHE A O 1
ATOM 859 N N . THR A 1 106 ? 2.226 5.588 -2.139 1.00 90.50 106 THR A N 1
ATOM 860 C CA . THR A 1 106 ? 3.415 4.776 -2.447 1.00 90.50 106 THR A CA 1
ATOM 861 C C . THR A 1 106 ? 4.646 5.634 -2.736 1.00 90.50 106 THR A C 1
ATOM 863 O O . THR A 1 106 ? 5.770 5.138 -2.828 1.00 90.50 106 THR A O 1
ATOM 866 N N . GLY A 1 107 ? 4.437 6.934 -2.948 1.00 90.12 107 GLY A N 1
ATOM 867 C CA . GLY A 1 107 ? 5.422 7.864 -3.477 1.00 90.12 107 GLY A CA 1
ATOM 868 C C . GLY A 1 107 ? 5.828 7.563 -4.922 1.00 90.12 107 GLY A C 1
ATOM 869 O O . GLY A 1 107 ? 6.752 8.203 -5.418 1.00 90.12 107 GLY A O 1
ATOM 870 N N . VAL A 1 108 ? 5.235 6.573 -5.594 1.00 92.62 108 VAL A N 1
ATOM 871 C CA . VAL A 1 108 ? 5.602 6.136 -6.949 1.00 92.62 108 VAL A CA 1
ATOM 872 C C . VAL A 1 108 ? 4.839 6.972 -7.976 1.00 92.62 108 VAL A C 1
ATOM 874 O O . VAL A 1 108 ? 3.620 7.097 -7.895 1.00 92.62 108 VAL A O 1
ATOM 877 N N . THR A 1 109 ? 5.548 7.547 -8.952 1.00 92.25 109 THR A N 1
ATOM 878 C CA . THR A 1 109 ? 4.909 8.298 -10.049 1.00 92.25 109 THR A CA 1
ATOM 879 C C . THR A 1 109 ? 4.268 7.358 -11.068 1.00 92.25 109 THR A C 1
ATOM 881 O O . THR A 1 109 ? 4.670 6.203 -11.176 1.00 92.25 109 THR A O 1
ATOM 884 N N . ASP A 1 110 ? 3.340 7.850 -11.891 1.00 91.75 110 ASP A N 1
ATOM 885 C CA . ASP A 1 110 ? 2.678 7.016 -12.908 1.00 91.75 110 ASP A CA 1
ATOM 886 C C . ASP A 1 110 ? 3.683 6.359 -13.869 1.00 91.75 110 ASP A C 1
ATOM 888 O O . ASP A 1 110 ? 3.635 5.155 -14.101 1.00 91.75 110 ASP A O 1
ATOM 892 N N . ALA A 1 111 ? 4.687 7.109 -14.334 1.00 91.75 111 ALA A N 1
ATOM 893 C CA . ALA A 1 111 ? 5.753 6.556 -15.172 1.00 91.75 111 ALA A CA 1
ATOM 894 C C . ALA A 1 111 ? 6.579 5.471 -14.451 1.00 91.75 111 ALA A C 1
ATOM 896 O O . ALA A 1 111 ? 6.998 4.493 -15.064 1.00 91.75 111 ALA A O 1
ATOM 897 N N . GLN A 1 112 ? 6.828 5.627 -13.146 1.00 94.19 112 GLN A N 1
ATOM 898 C CA . GLN A 1 112 ? 7.505 4.599 -12.352 1.00 94.19 112 GLN A CA 1
ATOM 899 C C . GLN A 1 112 ? 6.616 3.366 -12.149 1.00 94.19 112 GLN A C 1
ATOM 901 O O . GLN A 1 112 ? 7.134 2.252 -12.185 1.00 94.19 112 GLN A O 1
ATOM 906 N N . ARG A 1 113 ? 5.303 3.554 -11.965 1.00 95.12 113 ARG A N 1
ATOM 907 C CA . ARG A 1 113 ? 4.317 2.477 -11.812 1.00 95.12 113 ARG A CA 1
ATOM 908 C C . ARG A 1 113 ? 4.280 1.590 -13.052 1.00 95.12 113 ARG A C 1
ATOM 910 O O . ARG A 1 113 ? 4.400 0.379 -12.911 1.00 95.12 113 ARG A O 1
ATOM 917 N N . GLU A 1 114 ? 4.187 2.178 -14.242 1.00 94.06 114 GLU A N 1
ATOM 918 C CA . GLU A 1 114 ? 4.174 1.415 -15.500 1.00 94.06 114 GLU A CA 1
ATOM 919 C C . GLU A 1 114 ? 5.452 0.586 -15.674 1.00 94.06 114 GLU A C 1
ATOM 921 O O . GLU A 1 114 ? 5.407 -0.599 -15.996 1.00 94.06 114 GLU A O 1
ATOM 926 N N . VAL A 1 115 ? 6.609 1.173 -15.360 1.00 95.19 115 VAL A N 1
ATOM 927 C CA . VAL A 1 115 ? 7.886 0.451 -15.394 1.00 95.19 115 VAL A CA 1
ATOM 928 C C . VAL A 1 115 ? 7.921 -0.694 -14.368 1.00 95.19 115 VAL A C 1
ATOM 930 O O . VAL A 1 115 ? 8.406 -1.777 -14.687 1.00 95.19 115 VAL A O 1
ATOM 933 N N . LEU A 1 116 ? 7.403 -0.488 -13.152 1.00 95.88 116 LEU A N 1
ATOM 934 C CA . LEU A 1 116 ? 7.340 -1.523 -12.112 1.00 95.88 116 LEU A CA 1
ATOM 935 C C . LEU A 1 116 ? 6.416 -2.687 -12.495 1.00 95.88 116 LEU A C 1
ATOM 937 O O . LEU A 1 116 ? 6.784 -3.834 -12.252 1.00 95.88 116 LEU A O 1
ATOM 941 N N . LYS A 1 117 ? 5.268 -2.411 -13.129 1.00 95.06 117 LYS A N 1
ATOM 942 C CA . LYS A 1 117 ? 4.367 -3.449 -13.661 1.00 95.06 117 LYS A CA 1
ATOM 943 C C . LYS A 1 117 ? 5.081 -4.319 -14.692 1.00 95.06 117 LYS A C 1
ATOM 945 O O . LYS A 1 117 ? 5.107 -5.537 -14.563 1.00 95.06 117 LYS A O 1
ATOM 950 N N . LEU A 1 118 ? 5.777 -3.693 -15.640 1.00 95.38 118 LEU A N 1
ATOM 951 C CA . LEU A 1 118 ? 6.553 -4.419 -16.648 1.00 95.38 118 LEU A CA 1
ATOM 952 C C . LEU A 1 118 ? 7.747 -5.183 -16.045 1.00 95.38 118 LEU A C 1
ATOM 954 O O . LEU A 1 118 ? 8.103 -6.252 -16.533 1.00 95.38 118 LEU A O 1
ATOM 958 N N . PHE A 1 119 ? 8.366 -4.686 -14.967 1.00 94.81 119 PHE A N 1
ATOM 959 C CA . PHE A 1 119 ? 9.370 -5.464 -14.232 1.00 94.81 119 PHE A CA 1
ATOM 960 C C . PHE A 1 119 ? 8.774 -6.698 -13.553 1.00 94.81 119 PHE A C 1
ATOM 962 O O . PHE A 1 119 ? 9.445 -7.730 -13.520 1.00 94.81 119 PHE A O 1
ATOM 969 N N . ALA A 1 120 ? 7.547 -6.610 -13.036 1.00 94.06 120 ALA A N 1
ATOM 970 C CA . ALA A 1 120 ? 6.858 -7.736 -12.411 1.00 94.06 120 ALA A CA 1
ATOM 971 C C . ALA A 1 120 ? 6.545 -8.863 -13.412 1.00 94.06 120 ALA A C 1
ATOM 973 O O . ALA A 1 120 ? 6.543 -10.028 -13.028 1.00 94.06 120 ALA A O 1
ATOM 974 N N . GLU A 1 121 ? 6.369 -8.538 -14.697 1.00 93.38 121 GLU A N 1
ATOM 975 C CA . GLU A 1 121 ? 6.217 -9.525 -15.778 1.00 93.38 121 GLU A CA 1
ATOM 976 C C . GLU A 1 121 ? 7.516 -10.293 -16.099 1.00 93.38 121 GLU A C 1
ATOM 978 O O . GLU A 1 121 ? 7.483 -11.289 -16.817 1.00 93.38 121 GLU A O 1
ATOM 983 N N . GLY A 1 122 ? 8.677 -9.846 -15.603 1.00 93.06 122 GLY A N 1
ATOM 984 C CA . GLY A 1 122 ? 9.963 -10.520 -15.826 1.00 93.06 122 GLY A CA 1
ATOM 985 C C . GLY A 1 122 ? 10.541 -10.369 -17.241 1.00 93.06 122 GLY A C 1
ATOM 986 O O . GLY A 1 122 ? 11.492 -11.068 -17.593 1.00 93.06 122 GLY A O 1
ATOM 987 N N . ILE A 1 123 ? 10.002 -9.455 -18.053 1.00 94.12 123 ILE A N 1
ATOM 988 C CA . ILE A 1 123 ? 10.468 -9.199 -19.422 1.00 94.12 123 ILE A CA 1
ATOM 989 C C . ILE A 1 123 ? 11.769 -8.376 -19.465 1.00 94.12 123 ILE A C 1
ATOM 991 O O . ILE A 1 123 ? 12.174 -7.719 -18.503 1.00 94.12 123 ILE A O 1
ATOM 995 N N . SER A 1 124 ? 12.458 -8.414 -20.610 1.00 94.69 124 SER A N 1
ATOM 996 C CA . SER A 1 124 ? 13.781 -7.792 -20.764 1.00 94.69 124 SER A CA 1
ATOM 997 C C . SER A 1 124 ? 13.732 -6.261 -20.848 1.00 94.69 124 SER A C 1
ATOM 999 O O . SER A 1 124 ? 12.800 -5.690 -21.408 1.00 94.69 124 SER A O 1
ATOM 1001 N N . ASP A 1 125 ? 14.800 -5.575 -20.421 1.00 94.88 125 ASP A N 1
ATOM 1002 C CA . ASP A 1 125 ? 14.908 -4.106 -20.521 1.00 94.88 125 ASP A CA 1
ATOM 1003 C C . ASP A 1 125 ? 14.704 -3.581 -21.954 1.00 94.88 125 ASP A C 1
ATOM 1005 O O . ASP A 1 125 ? 14.187 -2.481 -22.145 1.00 94.88 125 ASP A O 1
ATOM 1009 N N . LYS A 1 126 ? 15.101 -4.366 -22.966 1.00 96.19 126 LYS A N 1
ATOM 1010 C CA . LYS A 1 126 ? 14.899 -4.033 -24.382 1.00 96.19 126 LYS A CA 1
ATOM 1011 C C . LYS A 1 126 ? 13.420 -4.060 -24.759 1.00 96.19 126 LYS A C 1
ATOM 1013 O O . LYS A 1 126 ? 12.961 -3.185 -25.487 1.00 96.19 126 LYS A O 1
ATOM 1018 N N . GLU A 1 127 ? 12.688 -5.047 -24.261 1.00 96.50 127 GLU A N 1
ATOM 1019 C CA . GLU A 1 127 ? 11.258 -5.184 -24.512 1.00 96.50 127 GLU A CA 1
ATOM 1020 C C . GLU A 1 127 ? 10.460 -4.100 -23.786 1.00 96.50 127 GLU A C 1
ATOM 1022 O O . GLU A 1 127 ? 9.625 -3.447 -24.402 1.00 96.50 127 GLU A O 1
ATOM 1027 N N . ILE A 1 128 ? 10.795 -3.821 -22.523 1.00 96.12 128 ILE A N 1
ATOM 1028 C CA . ILE A 1 128 ? 10.195 -2.728 -21.740 1.00 96.12 128 ILE A CA 1
ATOM 1029 C C . ILE A 1 128 ? 10.398 -1.389 -22.451 1.00 96.12 128 ILE A C 1
ATOM 1031 O O . ILE A 1 128 ? 9.450 -0.629 -22.638 1.00 96.12 128 ILE A O 1
ATOM 1035 N N . ALA A 1 129 ? 11.628 -1.115 -22.892 1.00 96.56 129 ALA A N 1
ATOM 1036 C CA . ALA A 1 129 ? 11.963 0.087 -23.646 1.00 96.56 129 ALA A CA 1
ATOM 1037 C C . ALA A 1 129 ? 11.122 0.209 -24.928 1.00 96.56 129 ALA A C 1
ATOM 1039 O O . ALA A 1 129 ? 10.588 1.278 -25.213 1.00 96.56 129 ALA A O 1
ATOM 1040 N N . SER A 1 130 ? 10.947 -0.901 -25.654 1.00 96.81 130 SER A N 1
ATOM 1041 C CA . SER A 1 130 ? 10.111 -0.952 -26.854 1.00 96.81 130 SER A CA 1
ATOM 1042 C C . SER A 1 130 ? 8.632 -0.702 -26.555 1.00 96.81 130 SER A C 1
ATOM 1044 O O . SER A 1 130 ? 8.000 0.050 -27.290 1.00 96.81 130 SER A O 1
ATOM 1046 N N . ARG A 1 131 ? 8.073 -1.302 -25.493 1.00 96.06 131 ARG A N 1
ATOM 1047 C CA . ARG A 1 131 ? 6.659 -1.130 -25.109 1.00 96.06 131 ARG A CA 1
ATOM 1048 C C . ARG A 1 131 ? 6.349 0.299 -24.666 1.00 96.06 131 ARG A C 1
ATOM 1050 O O . ARG A 1 131 ? 5.281 0.812 -24.973 1.00 96.06 131 ARG A O 1
ATOM 1057 N N . LEU A 1 132 ? 7.288 0.940 -23.972 1.00 94.75 132 LEU A N 1
ATOM 1058 C CA . LEU A 1 132 ? 7.136 2.309 -23.472 1.00 94.75 132 LEU A CA 1
ATOM 1059 C C . LEU A 1 132 ? 7.605 3.388 -24.464 1.00 94.75 132 LEU A C 1
ATOM 1061 O O . LEU A 1 132 ? 7.455 4.573 -24.178 1.00 94.75 132 LEU A O 1
ATOM 1065 N N . GLY A 1 133 ? 8.197 3.011 -25.603 1.00 95.12 133 GLY A N 1
ATOM 1066 C CA . GLY A 1 133 ? 8.715 3.963 -26.592 1.00 95.12 133 GLY A CA 1
ATOM 1067 C C . GLY A 1 133 ? 9.908 4.792 -26.096 1.00 95.12 133 GLY A C 1
ATOM 1068 O O . GLY A 1 133 ? 10.063 5.947 -26.485 1.00 95.12 133 GLY A O 1
ATOM 1069 N N . VAL A 1 134 ? 10.750 4.227 -25.224 1.00 95.25 134 VAL A N 1
ATOM 1070 C CA . VAL A 1 134 ? 11.914 4.907 -24.626 1.00 95.25 134 VAL A CA 1
ATOM 1071 C C . VAL A 1 134 ? 13.223 4.190 -24.955 1.00 95.25 134 VAL A C 1
ATOM 1073 O O . VAL A 1 134 ? 13.240 3.047 -25.399 1.00 95.25 134 VAL A O 1
ATOM 1076 N N . ALA A 1 135 ? 14.359 4.846 -24.714 1.00 96.50 135 ALA A N 1
ATOM 1077 C CA . ALA A 1 135 ? 15.663 4.204 -24.844 1.00 96.50 135 ALA A CA 1
ATOM 1078 C C . ALA A 1 135 ? 15.894 3.156 -23.737 1.00 96.50 135 ALA A C 1
ATOM 1080 O O . ALA A 1 135 ? 15.474 3.323 -22.591 1.00 96.50 135 ALA A O 1
ATOM 1081 N N . THR A 1 136 ? 16.658 2.105 -24.038 1.00 96.50 136 THR A N 1
ATOM 1082 C CA . THR A 1 136 ? 17.049 1.082 -23.045 1.00 96.50 136 THR A CA 1
ATOM 1083 C C . THR A 1 136 ? 17.853 1.668 -21.879 1.00 96.50 136 THR A C 1
ATOM 1085 O O . THR A 1 136 ? 17.736 1.211 -20.741 1.00 96.50 136 THR A O 1
ATOM 1088 N N . SER A 1 137 ? 18.628 2.729 -22.128 1.00 96.25 137 SER A N 1
ATOM 1089 C CA . SER A 1 137 ? 19.323 3.504 -21.093 1.00 96.25 137 SER A CA 1
ATOM 1090 C C . SER A 1 137 ? 18.355 4.148 -20.095 1.00 96.25 137 SER A C 1
ATOM 1092 O O . SER A 1 137 ? 18.669 4.216 -18.906 1.00 96.25 137 SER A O 1
ATOM 1094 N N . THR A 1 138 ? 17.162 4.553 -20.541 1.00 95.69 138 THR A N 1
ATOM 1095 C CA . THR A 1 138 ? 16.105 5.101 -19.684 1.00 95.69 138 THR A CA 1
ATOM 1096 C C . THR A 1 138 ? 15.588 4.043 -18.712 1.00 95.69 138 THR A C 1
ATOM 1098 O O . THR A 1 138 ? 15.493 4.320 -17.518 1.00 95.69 138 THR A O 1
ATOM 1101 N N . ILE A 1 139 ? 15.353 2.807 -19.168 1.00 97.00 139 ILE A N 1
ATOM 1102 C CA . ILE A 1 139 ? 14.922 1.695 -18.297 1.00 97.00 139 ILE A CA 1
ATOM 1103 C C . ILE A 1 139 ? 15.990 1.362 -17.253 1.00 97.00 139 ILE A C 1
ATOM 1105 O O . ILE A 1 139 ? 15.686 1.238 -16.064 1.00 97.00 139 ILE A O 1
ATOM 1109 N N . ARG A 1 140 ? 17.264 1.324 -17.660 1.00 94.62 140 ARG A N 1
ATOM 1110 C CA . ARG A 1 140 ? 18.386 1.148 -16.727 1.00 94.62 140 ARG A CA 1
ATOM 1111 C C . ARG A 1 140 ? 18.425 2.252 -15.666 1.00 94.62 140 ARG A C 1
ATOM 1113 O O . ARG A 1 140 ? 18.640 1.964 -14.490 1.00 94.62 140 ARG A O 1
ATOM 1120 N N . ASN A 1 141 ? 18.185 3.501 -16.063 1.00 95.88 141 ASN A N 1
ATOM 1121 C CA . ASN A 1 141 ? 18.117 4.630 -15.136 1.00 95.88 141 ASN A CA 1
ATOM 1122 C C . ASN A 1 141 ? 16.927 4.511 -14.168 1.00 95.88 141 ASN A C 1
ATOM 1124 O O . ASN A 1 141 ? 17.087 4.774 -12.977 1.00 95.88 141 ASN A O 1
ATOM 1128 N N . HIS A 1 142 ? 15.755 4.063 -14.638 1.00 95.81 142 HIS A N 1
ATOM 1129 C CA . HIS A 1 142 ? 14.620 3.765 -13.759 1.00 95.81 142 HIS A CA 1
ATOM 1130 C C . HIS A 1 142 ? 14.982 2.710 -12.710 1.00 95.81 142 HIS A C 1
ATOM 1132 O O . HIS A 1 142 ? 14.753 2.956 -11.528 1.00 95.81 142 HIS A O 1
ATOM 1138 N N . ARG A 1 143 ? 15.609 1.589 -13.101 1.00 94.31 143 ARG A N 1
ATOM 1139 C CA . ARG A 1 143 ? 16.071 0.556 -12.151 1.00 94.31 143 ARG A CA 1
ATOM 1140 C C . ARG A 1 143 ? 16.993 1.133 -11.085 1.00 94.31 143 ARG A C 1
ATOM 1142 O O . ARG A 1 143 ? 16.792 0.882 -9.901 1.00 94.31 143 ARG A O 1
ATOM 1149 N N . TYR A 1 144 ? 17.988 1.912 -11.510 1.00 96.00 144 TYR A N 1
ATOM 1150 C CA . TYR A 1 144 ? 18.936 2.542 -10.599 1.00 96.00 144 TYR A CA 1
ATOM 1151 C C . TYR A 1 144 ? 18.219 3.445 -9.585 1.00 96.00 144 TYR A C 1
ATOM 1153 O O . TYR A 1 144 ? 18.354 3.243 -8.381 1.00 96.00 144 TYR A O 1
ATOM 1161 N N . LYS A 1 145 ? 17.386 4.381 -10.056 1.00 95.62 145 LYS A N 1
ATOM 1162 C CA . LYS A 1 145 ? 16.663 5.322 -9.186 1.00 95.62 145 LYS A CA 1
ATOM 1163 C C . LYS A 1 145 ? 15.667 4.633 -8.253 1.00 95.62 145 LYS A C 1
ATOM 1165 O O . LYS A 1 145 ? 15.563 5.025 -7.095 1.00 95.62 145 LYS A O 1
ATOM 1170 N N . LEU A 1 146 ? 14.944 3.620 -8.736 1.00 95.62 146 LEU A N 1
ATOM 1171 C CA . LEU A 1 146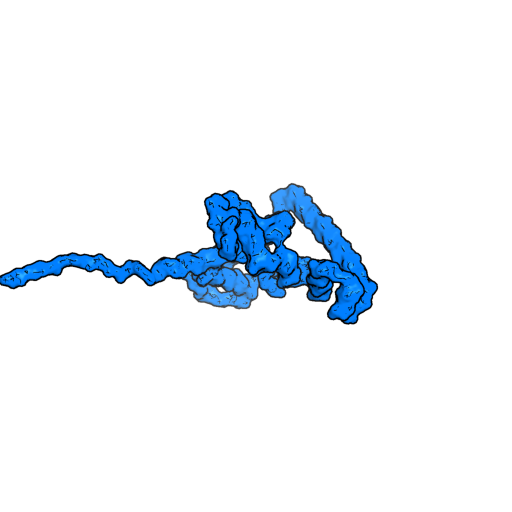 ? 13.997 2.859 -7.915 1.00 95.62 146 LEU A CA 1
ATOM 1172 C C . LEU A 1 146 ? 14.722 2.085 -6.810 1.00 95.62 146 LEU A C 1
ATOM 1174 O O . LEU A 1 146 ? 14.279 2.119 -5.666 1.00 95.62 146 LEU A O 1
ATOM 1178 N N . ARG A 1 147 ? 15.872 1.473 -7.116 1.00 95.88 147 ARG A N 1
ATOM 1179 C CA . ARG A 1 147 ? 16.695 0.774 -6.120 1.00 95.88 147 ARG A CA 1
ATOM 1180 C C . ARG A 1 147 ? 17.290 1.724 -5.080 1.00 95.88 147 ARG A C 1
ATOM 1182 O O . ARG A 1 147 ? 17.349 1.385 -3.903 1.00 95.88 147 ARG A O 1
ATOM 1189 N N . GLU A 1 148 ? 17.723 2.914 -5.486 1.00 97.06 148 GLU A N 1
ATOM 1190 C CA . GLU A 1 148 ? 18.178 3.928 -4.526 1.00 97.06 148 GLU A CA 1
ATOM 1191 C C . GLU A 1 148 ? 17.033 4.398 -3.625 1.00 97.06 148 GLU A C 1
ATOM 1193 O O . GLU A 1 148 ? 17.208 4.512 -2.414 1.00 97.06 148 GLU A O 1
ATOM 1198 N N . LYS A 1 149 ? 15.832 4.571 -4.182 1.00 95.12 149 LYS A N 1
ATOM 1199 C CA . LYS A 1 149 ? 14.644 4.922 -3.403 1.00 95.12 149 LYS A CA 1
ATOM 1200 C C . LYS A 1 149 ? 14.229 3.824 -2.422 1.00 95.12 149 LYS A C 1
ATOM 1202 O O . LYS A 1 149 ? 13.867 4.137 -1.295 1.00 95.12 149 LYS A O 1
ATOM 1207 N N . GLU A 1 150 ? 14.321 2.554 -2.810 1.00 95.69 150 GLU A N 1
ATOM 1208 C CA . GLU A 1 150 ? 14.094 1.411 -1.914 1.00 95.69 150 GLU A CA 1
ATOM 1209 C C . GLU A 1 150 ? 15.045 1.458 -0.706 1.00 95.69 150 GLU A C 1
ATOM 1211 O O . GLU A 1 150 ? 14.609 1.357 0.442 1.00 95.69 150 GLU A O 1
ATOM 1216 N N . LYS A 1 151 ? 16.344 1.692 -0.944 1.00 97.25 151 LYS A N 1
ATOM 1217 C CA . LYS A 1 151 ? 17.331 1.846 0.137 1.00 97.25 151 LYS A CA 1
ATOM 1218 C C . LYS A 1 151 ? 17.013 3.039 1.037 1.00 97.25 151 LYS A C 1
ATOM 1220 O O . LYS A 1 151 ? 17.098 2.915 2.256 1.00 97.25 151 LYS A O 1
ATOM 1225 N N . GLN A 1 152 ? 16.642 4.178 0.451 1.00 97.19 152 GLN A N 1
ATOM 1226 C CA . GLN A 1 152 ? 16.253 5.375 1.200 1.00 97.19 152 GLN A CA 1
ATOM 1227 C C . GLN A 1 152 ? 15.017 5.119 2.065 1.00 97.19 152 GLN A C 1
ATOM 1229 O O . GLN A 1 152 ? 15.031 5.459 3.242 1.00 97.19 152 GLN A O 1
ATOM 1234 N N . ALA A 1 153 ? 13.986 4.469 1.519 1.00 95.50 153 ALA A N 1
ATOM 1235 C CA . ALA A 1 153 ? 12.776 4.112 2.254 1.00 95.50 153 ALA A CA 1
ATOM 1236 C C . ALA A 1 153 ? 13.084 3.166 3.423 1.00 95.50 153 ALA A C 1
ATOM 1238 O O . ALA A 1 153 ? 12.590 3.377 4.527 1.00 95.50 153 ALA A O 1
ATOM 1239 N N . LYS A 1 154 ? 13.963 2.176 3.214 1.00 96.12 154 LYS A N 1
ATOM 1240 C CA . LYS A 1 154 ? 14.420 1.273 4.278 1.00 96.12 154 LYS A CA 1
ATOM 1241 C C . LYS A 1 154 ? 15.113 2.025 5.417 1.00 96.12 154 LYS A C 1
ATOM 1243 O O . LYS A 1 154 ? 14.802 1.788 6.579 1.00 96.12 154 LYS A O 1
ATOM 1248 N N . LEU A 1 155 ? 16.046 2.923 5.093 1.00 97.56 155 LEU A N 1
ATOM 1249 C CA . LEU A 1 155 ? 16.735 3.732 6.105 1.00 97.56 155 LEU A CA 1
ATOM 1250 C C . LEU A 1 155 ? 15.775 4.697 6.808 1.00 97.56 155 LEU A C 1
ATOM 1252 O O . LEU A 1 155 ? 15.875 4.888 8.014 1.00 97.56 155 LEU A O 1
ATOM 1256 N N . TYR A 1 156 ? 14.827 5.275 6.072 1.00 95.75 156 TYR A N 1
ATOM 1257 C CA . TYR A 1 156 ? 13.812 6.161 6.629 1.00 95.75 156 TYR A CA 1
ATOM 1258 C C . TYR A 1 156 ? 12.905 5.443 7.627 1.00 95.75 156 TYR A C 1
ATOM 1260 O O . TYR A 1 156 ? 12.705 5.946 8.729 1.00 95.75 156 TYR A O 1
ATOM 1268 N N . LEU A 1 157 ? 12.421 4.247 7.280 1.00 93.19 157 LEU A N 1
ATOM 1269 C CA . LEU A 1 157 ? 11.607 3.435 8.180 1.00 93.19 157 LEU A CA 1
ATOM 1270 C C . LEU A 1 157 ? 12.365 3.114 9.475 1.00 93.19 157 LEU A C 1
ATOM 1272 O O . LEU A 1 157 ? 11.835 3.344 10.556 1.00 93.19 157 LEU A O 1
ATOM 1276 N N . ALA A 1 158 ? 13.634 2.707 9.366 1.00 95.00 158 ALA A N 1
ATOM 1277 C CA . ALA A 1 158 ? 14.483 2.458 10.530 1.00 95.00 158 ALA A CA 1
ATOM 1278 C C . ALA A 1 158 ? 14.656 3.707 11.416 1.00 95.00 158 ALA A C 1
ATOM 1280 O O . ALA A 1 158 ? 14.593 3.609 12.638 1.00 95.00 158 ALA A O 1
ATOM 1281 N N . MET A 1 159 ? 14.835 4.897 10.827 1.00 95.31 159 MET A N 1
ATOM 1282 C CA . MET A 1 159 ? 14.899 6.145 11.603 1.00 95.31 159 MET A CA 1
ATOM 1283 C C . MET A 1 159 ? 13.590 6.424 12.355 1.00 95.31 159 MET A C 1
ATOM 1285 O O . MET A 1 159 ? 13.635 6.849 13.507 1.00 95.31 159 MET A O 1
ATOM 1289 N N . MET A 1 160 ? 12.435 6.179 11.729 1.00 92.62 160 MET A N 1
ATOM 1290 C CA . MET A 1 160 ? 11.124 6.387 12.357 1.00 92.62 160 MET A CA 1
ATOM 1291 C C . MET A 1 160 ? 10.861 5.394 13.492 1.00 92.62 160 MET A C 1
ATOM 1293 O O . MET A 1 160 ? 10.326 5.780 14.530 1.00 92.62 160 MET A O 1
ATOM 1297 N N . GLU A 1 161 ? 11.262 4.133 13.328 1.00 90.75 161 GLU A N 1
ATOM 1298 C CA . GLU A 1 161 ? 11.170 3.114 14.379 1.00 90.75 161 GLU A CA 1
ATOM 1299 C C . GLU A 1 161 ? 12.028 3.492 15.595 1.00 90.75 161 GLU A C 1
ATOM 1301 O O . GLU A 1 161 ? 11.500 3.604 16.702 1.00 90.75 161 GLU A O 1
ATOM 1306 N N . LEU A 1 162 ? 13.305 3.828 15.382 1.00 92.94 162 LEU A N 1
ATOM 1307 C CA . LEU A 1 162 ? 14.216 4.267 16.449 1.00 92.94 162 LEU A CA 1
ATOM 1308 C C . LEU A 1 162 ? 13.735 5.547 17.154 1.00 92.94 162 LEU A C 1
ATOM 1310 O O . LEU A 1 162 ? 13.914 5.718 18.365 1.00 92.94 162 LEU A O 1
ATOM 1314 N N . LEU A 1 163 ? 13.107 6.469 16.420 1.00 91.12 163 LEU A N 1
ATOM 1315 C CA . LEU A 1 163 ? 12.512 7.671 17.004 1.00 91.12 163 LEU A CA 1
ATOM 1316 C C . LEU A 1 163 ? 11.345 7.322 17.942 1.00 91.12 163 LEU A C 1
ATOM 1318 O O . LEU A 1 163 ? 11.246 7.869 19.042 1.00 91.12 163 LEU A O 1
ATOM 1322 N N . ASN A 1 164 ? 10.480 6.393 17.533 1.00 88.69 164 ASN A N 1
ATOM 1323 C CA . ASN A 1 164 ? 9.350 5.955 18.350 1.00 88.69 164 ASN A CA 1
ATOM 1324 C C . ASN A 1 164 ? 9.825 5.226 19.617 1.00 88.69 164 ASN A C 1
ATOM 1326 O O . ASN A 1 164 ? 9.266 5.442 20.692 1.00 88.69 164 ASN A O 1
ATOM 1330 N N . GLU A 1 165 ? 10.871 4.403 19.506 1.00 88.81 165 GLU A N 1
ATOM 1331 C CA . GLU A 1 165 ? 11.496 3.711 20.639 1.00 88.81 165 GLU A CA 1
ATOM 1332 C C . GLU A 1 165 ? 12.136 4.693 21.627 1.00 88.81 165 GLU A C 1
ATOM 1334 O O . GLU A 1 165 ? 11.897 4.609 22.831 1.00 88.81 165 GLU A O 1
ATOM 1339 N N . SER A 1 166 ? 12.906 5.664 21.127 1.00 88.75 166 SER A N 1
ATOM 1340 C CA . SER A 1 166 ? 13.620 6.629 21.976 1.00 88.75 166 SER A CA 1
ATOM 1341 C C . SER A 1 166 ? 12.693 7.596 22.715 1.00 88.75 166 SER A C 1
ATOM 1343 O O . SER A 1 166 ? 12.993 8.007 23.835 1.00 88.75 166 SER A O 1
ATOM 1345 N N . THR A 1 167 ? 11.556 7.949 22.118 1.00 87.38 167 THR A N 1
ATOM 1346 C CA . THR A 1 167 ? 10.578 8.870 22.719 1.00 87.38 167 THR A CA 1
ATOM 1347 C C . THR A 1 167 ? 9.440 8.159 23.457 1.00 87.38 167 THR A C 1
ATOM 1349 O O . THR A 1 167 ? 8.661 8.815 24.154 1.00 87.38 167 THR A O 1
ATOM 1352 N N . ASN A 1 168 ? 9.323 6.832 23.309 1.00 82.56 168 ASN A N 1
ATOM 1353 C CA . ASN A 1 168 ? 8.189 6.012 23.750 1.00 82.56 168 ASN A CA 1
ATOM 1354 C C . ASN A 1 168 ? 6.819 6.593 23.328 1.00 82.56 168 ASN A C 1
ATOM 1356 O O . ASN A 1 168 ? 5.806 6.465 24.025 1.00 82.56 168 ASN A O 1
ATOM 1360 N N . LYS A 1 169 ? 6.798 7.307 22.197 1.00 81.75 169 LYS A N 1
ATOM 1361 C CA . LYS A 1 169 ? 5.623 7.967 21.623 1.00 81.75 169 LYS A CA 1
ATOM 1362 C C . LYS A 1 169 ? 5.723 7.896 20.104 1.00 81.75 169 LYS A C 1
ATOM 1364 O O . LYS A 1 169 ? 6.746 8.244 19.531 1.00 81.75 169 LYS A O 1
ATOM 1369 N N . LYS A 1 170 ? 4.645 7.473 19.438 1.00 79.31 170 LYS A N 1
ATOM 1370 C CA . LYS A 1 170 ? 4.576 7.569 17.975 1.00 79.31 170 LYS A CA 1
ATOM 1371 C C . LYS A 1 170 ? 4.542 9.037 17.546 1.00 79.31 170 LYS A C 1
ATOM 1373 O O . LYS A 1 170 ? 3.889 9.845 18.202 1.00 79.31 170 LYS A O 1
ATOM 1378 N N . ILE A 1 171 ? 5.162 9.356 16.411 1.00 82.00 171 ILE A N 1
ATOM 1379 C CA . ILE A 1 171 ? 5.190 10.724 15.858 1.00 82.00 171 ILE A CA 1
ATOM 1380 C C . ILE A 1 171 ? 3.794 11.310 15.573 1.00 82.00 171 ILE A C 1
ATOM 1382 O O . ILE A 1 171 ? 3.608 12.521 15.609 1.00 82.00 171 ILE A O 1
ATOM 1386 N N . ASN A 1 172 ? 2.796 10.458 15.327 1.00 77.75 172 ASN A N 1
ATOM 1387 C CA . ASN A 1 172 ? 1.410 10.871 15.104 1.00 77.75 172 ASN A CA 1
ATOM 1388 C C . ASN A 1 172 ? 0.639 11.187 16.403 1.00 77.75 172 ASN A C 1
ATOM 1390 O O . ASN A 1 172 ? -0.526 11.578 16.335 1.00 77.75 172 ASN A O 1
ATOM 1394 N N . LYS A 1 173 ? 1.257 11.013 17.580 1.00 78.69 173 LYS A N 1
ATOM 1395 C CA . LYS A 1 173 ? 0.658 11.309 18.885 1.00 78.69 173 LYS A CA 1
ATOM 1396 C C . LYS A 1 173 ? 1.055 12.713 19.350 1.00 78.69 173 LYS A C 1
ATOM 1398 O O . LYS A 1 173 ? 2.183 12.940 19.783 1.00 78.69 173 LYS A O 1
ATOM 1403 N N . LEU A 1 174 ? 0.097 13.630 19.288 1.00 74.69 174 LEU A N 1
ATOM 1404 C CA . LEU A 1 174 ? 0.165 15.004 19.785 1.00 74.69 174 LEU A CA 1
ATOM 1405 C C . LEU A 1 174 ? -0.330 15.081 21.243 1.00 74.69 174 LEU A C 1
ATOM 1407 O O . LEU A 1 174 ? -0.875 14.119 21.786 1.00 74.69 174 LEU A O 1
ATOM 1411 N N . GLU A 1 175 ? -0.173 16.244 21.880 1.00 69.31 175 GLU A N 1
ATOM 1412 C CA . GLU A 1 175 ? -0.785 16.522 23.193 1.00 69.31 175 GLU A CA 1
ATOM 1413 C C . GLU A 1 175 ? -2.319 16.509 23.125 1.00 69.31 175 GLU A C 1
ATOM 1415 O O . GLU A 1 175 ? -2.985 16.057 24.053 1.00 69.31 175 GLU A O 1
ATOM 1420 N N . GLU A 1 176 ? -2.866 16.954 21.994 1.00 61.50 176 GLU A N 1
ATOM 1421 C CA . GLU A 1 176 ? -4.301 17.106 21.736 1.00 61.50 176 GLU A CA 1
ATOM 1422 C C . GLU A 1 176 ? -4.953 15.846 21.147 1.00 61.50 176 GLU A C 1
ATOM 1424 O O . GLU A 1 176 ? -6.146 15.875 20.838 1.00 61.50 176 GLU A O 1
ATOM 1429 N N . GLY A 1 177 ? -4.188 14.762 20.944 1.00 73.50 177 GLY A N 1
ATOM 1430 C CA . GLY A 1 177 ? -4.724 13.547 20.340 1.00 73.50 177 GLY A CA 1
ATOM 1431 C C . GLY A 1 177 ? -3.792 12.723 19.468 1.00 73.50 177 GLY A C 1
ATOM 1432 O O . GLY A 1 177 ? -2.595 12.973 19.369 1.00 73.50 177 GLY A O 1
ATOM 1433 N N . ILE A 1 178 ? -4.369 11.737 18.782 1.00 77.81 178 ILE A N 1
ATOM 1434 C CA . ILE A 1 178 ? -3.688 10.970 17.728 1.00 77.81 178 ILE A CA 1
ATOM 1435 C C . ILE A 1 178 ? -4.197 11.452 16.371 1.00 77.81 178 ILE A C 1
ATOM 1437 O O . ILE A 1 178 ? -5.412 11.449 16.144 1.00 77.81 178 ILE A O 1
ATOM 1441 N N . ILE A 1 179 ? -3.277 11.852 15.487 1.00 81.56 179 ILE A N 1
ATOM 1442 C CA . ILE A 1 179 ? -3.575 12.168 14.085 1.00 81.56 179 ILE A CA 1
ATOM 1443 C C . ILE A 1 179 ? -4.072 10.891 13.405 1.00 81.56 179 ILE A C 1
ATOM 1445 O O . ILE A 1 179 ? -3.398 9.859 13.438 1.00 81.56 179 ILE A O 1
ATOM 1449 N N . CYS A 1 180 ? -5.255 10.963 12.805 1.00 76.12 180 CYS A N 1
ATOM 1450 C CA . CYS A 1 180 ? -5.849 9.850 12.084 1.00 76.12 180 CYS A CA 1
ATOM 1451 C C . CYS A 1 180 ? -5.146 9.618 10.742 1.00 76.12 180 CYS A C 1
ATOM 1453 O O . CYS A 1 180 ? -4.834 10.565 10.019 1.00 76.12 180 CYS A O 1
ATOM 1455 N N . ASP A 1 181 ? -4.984 8.349 10.371 1.00 79.19 181 ASP A N 1
ATOM 1456 C CA . ASP A 1 181 ? -4.490 7.991 9.047 1.00 79.19 181 ASP A CA 1
ATOM 1457 C C . ASP A 1 181 ? -5.553 8.264 7.975 1.00 79.19 181 ASP A C 1
ATOM 1459 O O . ASP A 1 181 ? -6.759 8.078 8.180 1.00 79.19 181 ASP A O 1
ATOM 1463 N N . ALA A 1 182 ? -5.101 8.674 6.792 1.00 78.31 182 ALA A N 1
ATOM 1464 C CA . ALA A 1 182 ? -5.984 8.837 5.649 1.00 78.31 182 ALA A CA 1
ATOM 1465 C C . ALA A 1 182 ? -6.570 7.490 5.203 1.00 78.31 182 ALA A C 1
ATOM 1467 O O . ALA A 1 182 ? -5.982 6.421 5.392 1.00 78.31 182 ALA A O 1
ATOM 1468 N N . HIS A 1 183 ? -7.739 7.525 4.566 1.00 78.50 183 HIS A N 1
ATOM 1469 C CA . HIS A 1 183 ? -8.290 6.320 3.957 1.00 78.50 183 HIS A CA 1
ATOM 1470 C C . HIS A 1 183 ? -7.394 5.845 2.805 1.00 78.50 183 HIS A C 1
ATOM 1472 O O . HIS A 1 183 ? -6.996 6.654 1.974 1.00 78.50 183 HIS A O 1
ATOM 1478 N N . LYS A 1 184 ? -7.109 4.542 2.703 1.00 78.81 184 LYS A N 1
ATOM 1479 C CA . LYS A 1 184 ? -6.223 3.954 1.675 1.00 78.81 184 LYS A CA 1
ATOM 1480 C C . LYS A 1 184 ? -6.660 4.193 0.227 1.00 78.81 184 LYS A C 1
ATOM 1482 O O . LYS A 1 184 ? -5.854 4.051 -0.687 1.00 78.81 184 LYS A O 1
ATOM 1487 N N . THR A 1 185 ? -7.918 4.583 0.016 1.00 79.31 185 THR A N 1
ATOM 1488 C CA . THR A 1 185 ? -8.456 4.982 -1.296 1.00 79.31 185 THR A CA 1
ATOM 1489 C C . THR A 1 185 ? -8.552 6.500 -1.493 1.00 79.31 185 THR A C 1
ATOM 1491 O O . THR A 1 185 ? -9.126 6.945 -2.485 1.00 79.31 185 THR A O 1
ATOM 1494 N N . ALA A 1 186 ? -8.012 7.317 -0.579 1.00 79.12 186 ALA A N 1
ATOM 1495 C CA . ALA A 1 186 ? -8.083 8.769 -0.707 1.00 79.12 186 ALA A CA 1
ATOM 1496 C C . ALA A 1 186 ? -7.336 9.258 -1.958 1.00 79.12 186 ALA A C 1
ATOM 1498 O O . ALA A 1 186 ? -6.229 8.823 -2.291 1.00 79.12 186 ALA A O 1
ATOM 1499 N N . THR A 1 187 ? -7.958 10.194 -2.669 1.00 77.75 187 THR A N 1
ATOM 1500 C CA . THR A 1 187 ? -7.412 10.764 -3.905 1.00 77.75 187 THR A CA 1
ATOM 1501 C C . THR A 1 187 ? -6.454 11.928 -3.649 1.00 77.75 187 THR A C 1
ATOM 1503 O O . THR A 1 187 ? -5.662 12.262 -4.527 1.00 77.75 187 THR A O 1
ATOM 1506 N N . THR A 1 188 ? -6.489 12.524 -2.455 1.00 75.69 188 THR A N 1
ATOM 1507 C CA . THR A 1 188 ? -5.603 13.614 -2.024 1.00 75.69 188 THR A CA 1
ATOM 1508 C C . THR A 1 188 ? -5.051 13.336 -0.624 1.00 75.69 188 THR A C 1
ATOM 1510 O O . THR A 1 188 ? -5.725 12.706 0.185 1.00 75.69 188 THR A O 1
ATOM 1513 N N . LEU A 1 189 ? -3.836 13.817 -0.337 1.00 73.56 189 LEU A N 1
ATOM 1514 C CA . LEU A 1 189 ? -3.302 13.963 1.023 1.00 73.56 189 LEU A CA 1
ATOM 1515 C C . LEU A 1 189 ? -2.926 15.432 1.208 1.00 73.56 189 LEU A C 1
ATOM 1517 O O . LEU A 1 189 ? -1.914 15.893 0.690 1.00 73.56 189 LEU A O 1
ATOM 1521 N N . ASP A 1 190 ? -3.802 16.171 1.878 1.00 76.50 190 ASP A N 1
ATOM 1522 C CA . ASP A 1 190 ? -3.656 17.590 2.194 1.00 76.50 190 ASP A CA 1
ATOM 1523 C C . ASP A 1 190 ? -4.025 17.827 3.674 1.00 76.50 190 ASP A C 1
ATOM 1525 O O . ASP A 1 190 ? -4.395 16.891 4.394 1.00 76.50 190 ASP A O 1
ATOM 1529 N N . ASP A 1 191 ? -3.954 19.079 4.134 1.00 74.88 191 ASP A N 1
ATOM 1530 C CA . ASP A 1 191 ? -4.241 19.469 5.525 1.00 74.88 191 ASP A CA 1
ATOM 1531 C C . ASP A 1 191 ? -5.632 19.041 6.024 1.00 74.88 191 ASP A C 1
ATOM 1533 O O . ASP A 1 191 ? -5.889 19.030 7.232 1.00 74.88 191 ASP A O 1
ATOM 1537 N N . ARG A 1 192 ? -6.553 18.653 5.128 1.00 72.56 192 ARG A N 1
ATOM 1538 C CA . ARG A 1 192 ? -7.870 18.139 5.517 1.00 72.56 192 ARG A CA 1
ATOM 1539 C C . ARG A 1 192 ? -7.772 16.803 6.250 1.00 72.56 192 ARG A C 1
ATOM 1541 O O . ARG A 1 192 ? -8.700 16.499 6.989 1.00 72.56 192 ARG A O 1
ATOM 1548 N N . PHE A 1 193 ? -6.690 16.040 6.077 1.00 72.44 193 PHE A N 1
ATOM 1549 C CA . PHE A 1 193 ? -6.450 14.774 6.782 1.00 72.44 193 PHE A CA 1
ATOM 1550 C C . PHE A 1 193 ? -5.674 14.936 8.092 1.00 72.44 193 PHE A C 1
ATOM 1552 O O . PHE A 1 193 ? -5.571 13.975 8.847 1.00 72.44 193 PHE A O 1
ATOM 1559 N N . ASN A 1 194 ? -5.202 16.143 8.423 1.00 78.12 194 ASN A N 1
ATOM 1560 C CA . ASN A 1 194 ? -4.615 16.439 9.730 1.00 78.12 194 ASN A CA 1
ATOM 1561 C C . ASN A 1 194 ? -5.718 16.570 10.799 1.00 78.12 194 ASN A C 1
ATOM 1563 O O . ASN A 1 194 ? -5.968 17.658 11.319 1.00 78.12 194 ASN A O 1
ATOM 1567 N N . ILE A 1 195 ? -6.467 15.490 11.030 1.00 79.00 195 ILE A N 1
ATOM 1568 C CA . ILE A 1 195 ? -7.597 15.402 11.961 1.00 79.00 195 ILE A CA 1
ATOM 1569 C C . ILE A 1 195 ? -7.168 14.562 13.157 1.00 79.00 195 ILE A C 1
ATOM 1571 O O . ILE A 1 195 ? -6.700 13.441 12.966 1.00 79.00 195 ILE A O 1
ATOM 1575 N N . THR A 1 196 ? -7.368 15.061 14.377 1.00 81.81 196 THR A N 1
ATOM 1576 C CA . THR A 1 196 ? -7.184 14.233 15.576 1.00 81.81 196 THR A CA 1
ATOM 1577 C C . THR A 1 196 ? -8.442 13.431 15.906 1.00 81.81 196 THR A C 1
ATOM 1579 O O . THR A 1 196 ? -9.563 13.777 15.517 1.00 81.81 196 THR A O 1
ATOM 1582 N N . THR A 1 197 ? -8.275 12.350 16.663 1.00 77.12 197 THR A N 1
ATOM 1583 C CA . THR A 1 197 ? -9.397 11.519 17.133 1.00 77.12 197 THR A CA 1
ATOM 1584 C C . THR A 1 197 ? -10.407 12.343 17.950 1.00 77.12 197 THR A C 1
ATOM 1586 O O . THR A 1 197 ? -11.620 12.195 17.808 1.00 77.12 197 THR A O 1
ATOM 1589 N N . GLU A 1 198 ? -9.914 13.279 18.749 1.00 78.88 198 GLU A N 1
ATOM 1590 C CA . GLU A 1 198 ? -10.658 14.181 19.617 1.00 78.88 198 GLU A CA 1
ATOM 1591 C C . GLU A 1 198 ? -11.467 15.189 18.795 1.00 78.88 198 GLU A C 1
ATOM 1593 O O . GLU A 1 198 ? -12.673 15.343 19.009 1.00 78.88 198 GLU A O 1
ATOM 1598 N N . GLU A 1 199 ? -10.845 15.819 17.792 1.00 82.00 199 GLU A N 1
ATOM 1599 C CA . GLU A 1 199 ? -11.544 16.688 16.841 1.00 82.00 199 GLU A CA 1
ATOM 1600 C C . GLU A 1 199 ? -12.643 15.923 16.091 1.00 82.00 199 GLU A C 1
ATOM 1602 O O . GLU A 1 199 ? -13.748 16.441 15.895 1.00 82.00 199 GLU A O 1
ATOM 1607 N N . LYS A 1 200 ? -12.363 14.678 15.687 1.00 83.31 200 LYS A N 1
ATOM 1608 C CA . LYS A 1 200 ? -13.320 13.811 14.991 1.00 83.31 200 LYS A CA 1
ATOM 1609 C C . LYS A 1 200 ? -14.556 13.547 15.849 1.00 83.31 200 LYS A C 1
ATOM 1611 O O . LYS A 1 200 ? -15.676 13.749 15.375 1.00 83.31 200 LYS A O 1
ATOM 1616 N N . LEU A 1 201 ? -14.368 13.177 17.118 1.00 82.62 201 LEU A N 1
ATOM 1617 C CA . LEU A 1 201 ? -15.461 12.950 18.070 1.00 82.62 201 LEU A CA 1
ATOM 1618 C C . LEU A 1 201 ? -16.293 14.216 18.301 1.00 82.62 201 LEU A C 1
ATOM 1620 O O . LEU A 1 201 ? -17.524 14.167 18.236 1.00 82.62 201 LEU A O 1
ATOM 1624 N N . GLN A 1 202 ? -15.637 15.363 18.494 1.00 85.38 202 GLN A N 1
ATOM 1625 C CA . GLN A 1 202 ? -16.323 16.644 18.663 1.00 85.38 202 GLN A CA 1
ATOM 1626 C C . GLN A 1 202 ? -17.151 17.015 17.427 1.00 85.38 202 GLN A C 1
ATOM 1628 O O . GLN A 1 202 ? -18.267 17.526 17.546 1.00 85.38 202 GLN A O 1
ATOM 1633 N N . VAL A 1 203 ? -16.637 16.778 16.217 1.00 85.44 203 VAL A N 1
ATOM 1634 C CA . VAL A 1 203 ? -17.383 17.048 14.981 1.00 85.44 203 VAL A CA 1
ATOM 1635 C C . VAL A 1 203 ? -18.585 16.112 14.855 1.00 85.44 203 VAL A C 1
ATOM 1637 O O . VAL A 1 203 ? -19.672 16.593 14.542 1.00 85.44 203 VAL A O 1
ATOM 1640 N N . ILE A 1 204 ? -18.441 14.821 15.157 1.00 85.50 204 ILE A N 1
ATOM 1641 C CA . ILE A 1 204 ? -19.560 13.868 15.103 1.00 85.50 204 ILE A CA 1
ATOM 1642 C C . ILE A 1 204 ? -20.683 14.295 16.060 1.00 85.50 204 ILE A C 1
ATOM 1644 O O . ILE A 1 204 ? -21.818 14.453 15.616 1.00 85.50 204 ILE A O 1
ATOM 1648 N N . GLN A 1 205 ? -20.376 14.603 17.325 1.00 85.75 205 GLN A N 1
ATOM 1649 C CA . GLN A 1 205 ? -21.379 15.053 18.309 1.00 85.75 205 GLN A CA 1
ATOM 1650 C C . GLN A 1 205 ? -22.130 16.323 17.862 1.00 85.75 205 GLN A C 1
ATOM 1652 O O . GLN A 1 205 ? -23.340 16.475 18.073 1.00 85.75 205 GLN A O 1
ATOM 1657 N N . ASN A 1 206 ? -21.416 17.241 17.209 1.00 87.88 206 ASN A N 1
ATOM 1658 C CA . ASN A 1 206 ? -21.960 18.525 16.775 1.00 87.88 206 ASN A CA 1
ATOM 1659 C C . ASN A 1 206 ? -22.819 18.449 15.503 1.00 87.88 206 ASN A C 1
ATOM 1661 O O . ASN A 1 206 ? -23.653 19.331 15.290 1.00 87.88 206 ASN A O 1
ATOM 1665 N N . TYR A 1 207 ? -22.594 17.457 14.637 1.00 86.69 207 TYR A N 1
ATOM 1666 C CA . TYR A 1 207 ? -23.210 17.397 13.305 1.00 86.69 207 TYR A CA 1
ATOM 1667 C C . TYR A 1 207 ? -24.117 16.181 13.092 1.00 86.69 207 TYR A C 1
ATOM 1669 O O . TYR A 1 207 ? -24.929 16.219 12.173 1.00 86.69 207 TYR A O 1
ATOM 1677 N N . ILE A 1 208 ? -24.041 15.151 13.934 1.00 85.06 208 ILE A N 1
ATOM 1678 C CA . ILE A 1 208 ? -24.833 13.920 13.822 1.00 85.06 208 ILE A CA 1
ATOM 1679 C C . ILE A 1 208 ? -25.689 13.743 15.085 1.00 85.06 208 ILE A C 1
ATOM 1681 O O . ILE A 1 208 ? -25.291 14.122 16.190 1.00 85.06 208 ILE A O 1
ATOM 1685 N N . ASN A 1 209 ? -26.915 13.265 14.900 1.00 84.69 209 ASN A N 1
ATOM 1686 C CA . ASN A 1 209 ? -27.858 12.919 15.960 1.00 84.69 209 ASN A CA 1
ATOM 1687 C C . ASN A 1 209 ? -27.599 11.501 16.490 1.00 84.69 209 ASN A C 1
ATOM 1689 O O . ASN A 1 209 ? -26.950 10.688 15.835 1.00 84.69 209 ASN A O 1
ATOM 1693 N N . GLU A 1 210 ? -28.142 11.181 17.665 1.00 79.50 210 GLU A N 1
ATOM 1694 C CA . GLU A 1 210 ? -28.018 9.841 18.263 1.00 79.50 210 GLU A CA 1
ATOM 1695 C C . GLU A 1 210 ? -28.670 8.741 17.408 1.00 79.50 210 GLU A C 1
ATOM 1697 O O . GLU A 1 210 ? -28.218 7.600 17.425 1.00 79.50 210 GLU A O 1
ATOM 1702 N N . ASP A 1 211 ? -29.680 9.090 16.606 1.00 77.62 211 ASP A N 1
ATOM 1703 C CA . ASP A 1 211 ? -30.343 8.197 15.645 1.00 77.62 211 ASP A CA 1
ATOM 1704 C C . ASP A 1 211 ? -29.540 7.981 14.344 1.00 77.62 211 ASP A C 1
ATOM 1706 O O . ASP A 1 211 ? -29.982 7.263 13.448 1.00 77.62 211 ASP A O 1
ATOM 1710 N N . GLY A 1 212 ? -28.362 8.602 14.226 1.00 75.75 212 GLY A N 1
ATOM 1711 C CA . GLY A 1 212 ? -27.504 8.530 13.046 1.00 75.75 212 GLY A CA 1
ATOM 1712 C C . GLY A 1 212 ? -27.882 9.496 11.920 1.00 75.75 212 GLY A C 1
ATOM 1713 O O . GLY A 1 212 ? -27.196 9.506 10.897 1.00 75.75 212 GLY A O 1
ATOM 1714 N N . SER A 1 213 ? -28.917 10.328 12.092 1.00 82.81 213 SER A N 1
ATOM 1715 C CA . SER A 1 213 ? -29.302 11.353 11.118 1.00 82.81 213 SER A CA 1
ATOM 1716 C C . SER A 1 213 ? -28.392 12.587 11.181 1.00 82.81 213 SER A C 1
ATOM 1718 O O . SER A 1 213 ? -27.804 12.927 12.213 1.00 82.81 213 SER A O 1
ATOM 1720 N N . LEU A 1 214 ? -28.256 13.285 10.053 1.00 88.19 214 LEU A N 1
ATOM 1721 C CA . LEU A 1 214 ? -27.433 14.487 9.958 1.00 88.19 214 LEU A CA 1
ATOM 1722 C C . LEU A 1 214 ? -28.193 15.712 10.496 1.00 88.19 214 LEU A C 1
ATOM 1724 O O . LEU A 1 214 ? -29.216 16.093 9.934 1.00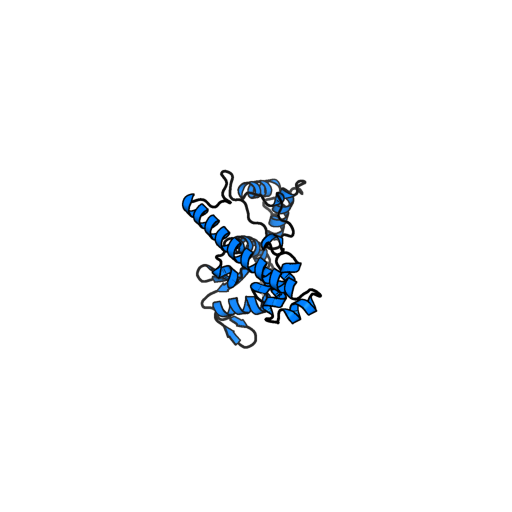 88.19 214 LEU A O 1
ATOM 1728 N N . LYS A 1 215 ? -27.654 16.396 11.517 1.00 87.31 215 LYS A N 1
ATOM 1729 C CA . LYS A 1 215 ? -28.208 17.666 12.036 1.00 87.31 215 LYS A CA 1
ATOM 1730 C C . LYS A 1 215 ? -28.127 18.781 10.996 1.00 87.31 215 LYS A C 1
ATOM 1732 O O . LYS A 1 215 ? -29.070 19.539 10.801 1.00 87.31 2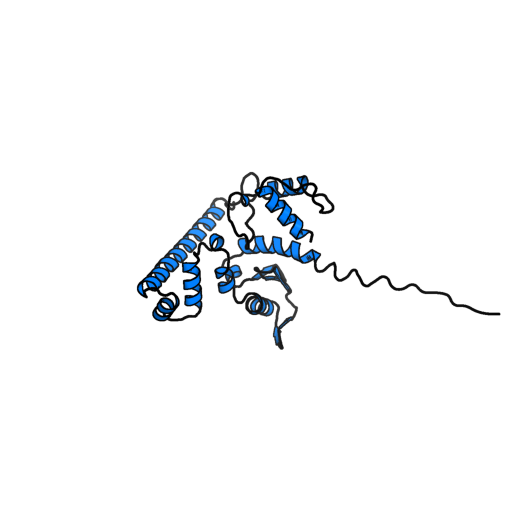15 LYS A O 1
ATOM 1737 N N . ARG A 1 216 ? -26.953 18.927 10.374 1.00 88.00 216 ARG A N 1
ATOM 1738 C CA . ARG A 1 216 ? -26.660 19.920 9.328 1.00 88.00 216 ARG A CA 1
ATOM 1739 C C . ARG A 1 216 ? -25.425 19.509 8.539 1.00 88.00 216 ARG A C 1
ATOM 1741 O O . ARG A 1 216 ? -24.557 18.827 9.074 1.00 88.00 216 ARG A O 1
ATOM 1748 N N . TYR A 1 217 ? -25.293 19.985 7.306 1.00 87.25 217 TYR A N 1
ATOM 1749 C CA . TYR A 1 217 ? -24.088 19.747 6.513 1.00 87.25 217 TYR A CA 1
ATOM 1750 C C . TYR A 1 217 ? -22.998 20.795 6.825 1.00 87.25 217 TYR A C 1
ATOM 1752 O O . TYR A 1 217 ? -23.281 21.996 6.796 1.00 87.25 217 TYR A O 1
ATOM 1760 N N . PRO A 1 218 ? -21.759 20.392 7.164 1.00 89.44 218 PRO A N 1
ATOM 1761 C CA . PRO A 1 218 ? -20.685 21.331 7.482 1.00 89.44 218 PRO A CA 1
ATOM 1762 C C . PRO A 1 218 ? -20.182 22.106 6.256 1.00 89.44 218 PRO A C 1
ATOM 1764 O O . PRO A 1 218 ? -20.097 21.577 5.152 1.00 89.44 218 PRO A O 1
ATOM 1767 N N . SER A 1 219 ? -19.758 23.358 6.460 1.00 86.12 219 SER A N 1
ATOM 1768 C CA . SER A 1 219 ? -19.173 24.198 5.403 1.00 86.12 219 SER A CA 1
ATOM 1769 C C . SER A 1 219 ? -17.685 23.918 5.155 1.00 86.12 219 SER A C 1
ATOM 1771 O O . SER A 1 219 ? -17.247 23.913 4.007 1.00 86.12 219 SER A O 1
ATOM 1773 N N . LYS A 1 220 ? -16.912 23.642 6.217 1.00 86.75 220 LYS A N 1
ATOM 1774 C CA . LYS A 1 220 ? -15.465 23.367 6.147 1.00 86.75 220 LYS A CA 1
ATOM 1775 C C . LYS A 1 220 ? -15.181 21.946 5.654 1.00 86.75 220 LYS A C 1
ATOM 1777 O O . LYS A 1 220 ? -15.742 20.992 6.187 1.00 86.75 220 LYS A O 1
ATOM 1782 N N . GLU A 1 221 ? -14.249 21.802 4.717 1.00 83.69 221 GLU A N 1
ATOM 1783 C CA . GLU A 1 221 ? -13.912 20.525 4.064 1.00 83.69 221 GLU A CA 1
ATOM 1784 C C . GLU A 1 221 ? -13.436 19.446 5.045 1.00 83.69 221 GLU A C 1
ATOM 1786 O O . GLU A 1 221 ? -13.966 18.339 5.016 1.00 83.69 221 GLU A O 1
ATOM 1791 N N . LYS A 1 222 ? -12.562 19.794 6.002 1.00 84.44 222 LYS A N 1
ATOM 1792 C CA . LYS A 1 222 ? -12.121 18.895 7.089 1.00 84.44 222 LYS A CA 1
ATOM 1793 C C . LYS A 1 222 ? -13.306 18.267 7.844 1.00 84.44 222 LYS A C 1
ATOM 1795 O O . LYS A 1 222 ? -13.326 17.073 8.115 1.00 84.44 222 LYS A O 1
ATOM 1800 N N . LYS A 1 223 ? -14.353 19.056 8.121 1.00 85.81 223 LYS A N 1
ATOM 1801 C CA . LYS A 1 223 ? -15.571 18.575 8.800 1.00 85.81 223 LYS A CA 1
ATOM 1802 C C . LYS A 1 223 ? -16.466 17.740 7.883 1.00 85.81 223 LYS A C 1
ATOM 1804 O O . LYS A 1 223 ? -17.118 16.821 8.368 1.00 85.81 223 LYS A O 1
ATOM 1809 N N . LYS A 1 224 ? -16.501 18.042 6.579 1.00 87.38 224 LYS A N 1
ATOM 1810 C CA . LYS A 1 224 ? -17.246 17.246 5.590 1.00 87.38 224 LYS A CA 1
ATOM 1811 C C . LYS A 1 224 ? -16.704 15.823 5.514 1.00 87.38 224 LYS A C 1
ATOM 1813 O O . LYS A 1 224 ? -17.510 14.905 5.543 1.00 87.38 224 LYS A O 1
ATOM 1818 N N . ILE A 1 225 ? -15.379 15.645 5.489 1.00 84.31 225 ILE A N 1
ATOM 1819 C CA . ILE A 1 225 ? -14.750 14.313 5.455 1.00 84.31 225 ILE A CA 1
ATOM 1820 C C . ILE A 1 225 ? -15.191 13.479 6.664 1.00 84.31 225 ILE A C 1
ATOM 1822 O O . ILE A 1 225 ? -15.691 12.376 6.482 1.00 84.31 225 ILE A O 1
ATOM 1826 N N . ILE A 1 226 ? -15.107 14.040 7.876 1.00 83.69 226 ILE A N 1
ATOM 1827 C CA . ILE A 1 226 ? -15.513 13.354 9.118 1.00 83.69 226 ILE A CA 1
ATOM 1828 C C . ILE A 1 226 ? -16.984 12.922 9.073 1.00 83.69 226 ILE A C 1
ATOM 1830 O O . ILE A 1 226 ? -17.325 11.798 9.434 1.00 83.69 226 ILE A O 1
ATOM 1834 N N . VAL A 1 227 ? -17.868 13.830 8.652 1.00 86.62 227 VAL A N 1
ATOM 1835 C CA . VAL A 1 227 ? -19.309 13.567 8.599 1.00 86.62 227 VAL A CA 1
ATOM 1836 C C . VAL A 1 227 ? -19.641 12.520 7.539 1.00 86.62 227 VAL A C 1
ATOM 1838 O O . VAL A 1 227 ? -20.416 11.613 7.820 1.00 86.62 227 VAL A O 1
ATOM 1841 N N . LEU A 1 228 ? -19.056 12.623 6.342 1.00 86.06 228 LEU A N 1
ATOM 1842 C CA . LEU A 1 228 ? -19.271 11.656 5.264 1.00 86.06 228 LEU A CA 1
ATOM 1843 C C . LEU A 1 228 ? -18.778 10.268 5.664 1.00 86.06 228 LEU A C 1
ATOM 1845 O O . LEU A 1 228 ? -19.514 9.305 5.486 1.00 86.06 228 LEU A O 1
ATOM 1849 N N . GLU A 1 229 ? -17.596 10.184 6.280 1.00 80.75 229 GLU A N 1
ATOM 1850 C CA . GLU A 1 229 ? -17.059 8.930 6.808 1.00 80.75 229 GLU A CA 1
ATOM 1851 C C . GLU A 1 229 ? -18.016 8.298 7.831 1.00 80.75 229 GLU A C 1
ATOM 1853 O O . GLU A 1 229 ? -18.269 7.095 7.788 1.00 80.75 229 GLU A O 1
ATOM 1858 N N . GLN A 1 230 ? -18.588 9.098 8.737 1.00 82.94 230 GLN A N 1
ATOM 1859 C CA . GLN A 1 230 ? -19.538 8.593 9.726 1.00 82.94 230 GLN A CA 1
ATOM 1860 C C . GLN A 1 230 ? -20.877 8.176 9.100 1.00 82.94 230 GLN A C 1
ATOM 1862 O O . GLN A 1 230 ? -21.484 7.215 9.566 1.00 82.94 230 GLN A O 1
ATOM 1867 N N . ILE A 1 231 ? -21.326 8.851 8.039 1.00 84.00 231 ILE A N 1
ATOM 1868 C CA . ILE A 1 231 ? -22.523 8.460 7.287 1.00 84.00 231 ILE A CA 1
ATOM 1869 C C . ILE A 1 231 ? -22.307 7.091 6.638 1.00 84.00 231 ILE A C 1
ATOM 1871 O O . ILE A 1 231 ? -23.131 6.209 6.840 1.00 84.00 231 ILE A O 1
ATOM 1875 N N . THR A 1 232 ? -21.181 6.864 5.954 1.00 79.75 232 THR A N 1
ATOM 1876 C CA . THR A 1 232 ? -20.858 5.552 5.356 1.00 79.75 232 THR A CA 1
ATOM 1877 C C . THR A 1 232 ? -20.798 4.402 6.361 1.00 79.75 232 THR A C 1
ATOM 1879 O O . THR A 1 232 ? -20.922 3.255 5.963 1.00 79.75 232 THR A O 1
ATOM 1882 N N . ARG A 1 233 ? -20.640 4.670 7.664 1.00 71.31 233 ARG A N 1
ATOM 1883 C CA . ARG A 1 233 ? -20.699 3.625 8.703 1.00 71.31 233 ARG A CA 1
ATOM 1884 C C . ARG A 1 233 ? -22.126 3.218 9.077 1.00 71.31 233 ARG A C 1
ATOM 1886 O O . ARG A 1 233 ? -22.311 2.138 9.628 1.00 71.31 233 ARG A O 1
ATOM 1893 N N . ASN A 1 234 ? -23.098 4.104 8.863 1.00 68.81 234 ASN A N 1
ATOM 1894 C CA . ASN A 1 234 ? -24.489 3.918 9.281 1.00 68.81 234 ASN A CA 1
ATOM 1895 C C . ASN A 1 234 ? -25.389 3.359 8.160 1.00 68.81 234 ASN A C 1
ATOM 1897 O O . ASN A 1 234 ? -26.546 3.033 8.438 1.00 68.81 234 ASN A O 1
ATOM 1901 N N . PHE A 1 235 ? -24.871 3.271 6.932 1.00 61.34 235 PHE A N 1
ATOM 1902 C CA . PHE A 1 235 ? -25.520 2.699 5.749 1.00 61.34 235 PHE A CA 1
ATOM 1903 C C . PHE A 1 235 ? -24.877 1.362 5.386 1.00 61.34 235 PHE A C 1
ATOM 1905 O O . PHE A 1 235 ? -25.639 0.470 4.955 1.00 61.34 235 PHE A O 1
#

Foldseek 3Di:
DDDDDDDDDDDDPDDPPPVVVLLVQLVLQQVLQVCLVPDDPVCLQQQWDDDPQWIAGSPRRDIFGAPDWDDDPNDIDGRSVVNSVCCCVVVVGSLSNLLPFACVVVVADPVLSLLVVVVVVVDDLVVSCVVVVHDSVVSVVSVVVVVVVVVVVVVVVVVQVVVCVVVVHHPQQDPQAGQDDDGRRDNDDDCLSRAGPNNLVVLCVVAADPVRDGPDQDPDSSSNVSNVSSNSSRD

pLDDT: mean 81.41, std 20.37, range [25.69, 97.56]